Protein AF-A0A644YRB3-F1 (afdb_monomer_lite)

Sequence (300 aa):
MFKNLVKYKTIQIGASPASPTFNFEFSRKQNEQLKHDLEYLHKVENLLLNLYVEKDLDFNILTKTDFENIDLLLGFYNKNSSATLDDFGESSLAKMVIGNITIALGINKTGYRAYQIMYPFNNSFLTGRLFIVDESDNKYQCSLAACLEKSNFLEFSNLNYDVIINSITSIPYTPTYGMKINDLGLEAVKAFDINKNKKLLVFSKQIYSWLLKNDDKNIPYVLNYYQCLLRERNFTNEEIEALIKLKETAEDATQILGISILLGNKNESDYYFGKLLEEEKETFKKFPIYNLWENSLDFK

pLDDT: mean 84.99, std 15.79, range [30.67, 98.69]

Structure (mmCIF, N/CA/C/O backbone):
data_AF-A0A644YRB3-F1
#
_entry.id   AF-A0A644YRB3-F1
#
loop_
_atom_site.group_PDB
_atom_site.id
_atom_site.type_symbol
_atom_site.label_atom_id
_atom_site.label_alt_id
_atom_site.label_comp_id
_atom_site.label_asym_id
_atom_site.label_entity_id
_atom_site.label_seq_id
_atom_site.pdbx_PDB_ins_code
_atom_site.Cartn_x
_atom_site.Cartn_y
_atom_site.Cartn_z
_atom_site.occupancy
_atom_site.B_iso_or_equiv
_atom_site.auth_seq_id
_atom_site.auth_comp_id
_atom_site.auth_asym_id
_atom_site.auth_atom_id
_atom_site.pdbx_PDB_model_num
ATOM 1 N N . MET A 1 1 ? -0.574 -10.375 -36.330 1.00 46.25 1 MET A N 1
ATOM 2 C CA . MET A 1 1 ? -0.371 -9.746 -37.658 1.00 46.25 1 MET A CA 1
ATOM 3 C C . MET A 1 1 ? 1.115 -9.652 -38.029 1.00 46.25 1 MET A C 1
ATOM 5 O O . MET A 1 1 ? 1.501 -10.252 -39.022 1.00 46.25 1 MET A O 1
ATOM 9 N N . PHE A 1 2 ? 1.971 -9.027 -37.208 1.00 48.28 2 PHE A N 1
ATOM 10 C CA . PHE A 1 2 ? 3.410 -8.850 -37.496 1.00 48.28 2 PHE A CA 1
ATOM 11 C C . PHE A 1 2 ? 4.210 -10.165 -37.636 1.00 48.28 2 PHE A C 1
ATOM 13 O O . PHE A 1 2 ? 4.957 -10.330 -38.596 1.00 48.28 2 PHE A O 1
ATOM 20 N N . LYS A 1 3 ? 3.972 -11.164 -36.765 1.00 52.06 3 LYS A N 1
ATOM 21 C CA . LYS A 1 3 ? 4.573 -12.514 -36.892 1.00 52.06 3 LYS A CA 1
ATOM 22 C C . LYS A 1 3 ? 4.263 -13.189 -38.238 1.00 52.06 3 LYS A C 1
ATOM 24 O O . LYS A 1 3 ? 5.126 -13.868 -38.785 1.00 52.06 3 LYS A O 1
ATOM 29 N N . ASN A 1 4 ? 3.065 -12.977 -38.794 1.00 52.62 4 ASN A N 1
ATOM 30 C CA . ASN A 1 4 ? 2.693 -13.530 -40.100 1.00 52.62 4 ASN A CA 1
ATOM 31 C C . ASN A 1 4 ? 3.369 -12.778 -41.254 1.00 52.62 4 ASN A C 1
ATOM 33 O O . ASN A 1 4 ? 3.794 -13.417 -42.209 1.00 52.62 4 ASN A O 1
ATOM 37 N N . LEU A 1 5 ? 3.546 -11.457 -41.142 1.00 54.91 5 LEU A N 1
ATOM 38 C CA . LEU A 1 5 ? 4.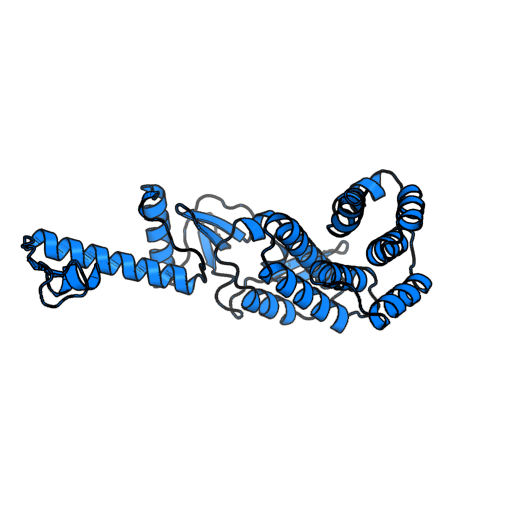290 -10.668 -42.127 1.00 54.91 5 LEU A CA 1
ATOM 39 C C . LEU A 1 5 ? 5.779 -11.060 -42.161 1.00 54.91 5 LEU A C 1
ATOM 41 O O . LEU A 1 5 ? 6.327 -11.261 -43.237 1.00 54.91 5 LEU A O 1
ATOM 45 N N . VAL A 1 6 ? 6.422 -11.244 -41.003 1.00 56.31 6 VAL A N 1
ATOM 46 C CA . VAL A 1 6 ? 7.841 -11.648 -40.934 1.00 56.31 6 VAL A CA 1
ATOM 47 C C . VAL A 1 6 ? 8.047 -13.092 -41.413 1.00 56.31 6 VAL A C 1
ATOM 49 O O . VAL A 1 6 ? 9.033 -13.383 -42.089 1.00 56.31 6 VAL A O 1
ATOM 52 N N . LYS A 1 7 ? 7.122 -14.008 -41.090 1.00 60.66 7 LYS A N 1
ATOM 53 C CA . LYS A 1 7 ? 7.259 -15.439 -41.414 1.00 60.66 7 LYS A CA 1
ATOM 54 C C . LYS A 1 7 ? 6.796 -15.800 -42.826 1.00 60.66 7 LYS A C 1
ATOM 56 O O . LYS A 1 7 ? 7.444 -16.608 -43.483 1.00 60.66 7 LYS A O 1
ATOM 61 N N . TYR A 1 8 ? 5.683 -15.229 -43.276 1.00 66.06 8 TYR A N 1
ATOM 62 C CA . TYR A 1 8 ? 5.028 -15.610 -44.531 1.00 66.06 8 TYR A CA 1
ATOM 63 C C . TYR A 1 8 ? 5.102 -14.519 -45.599 1.00 66.06 8 TYR A C 1
ATOM 65 O O . TYR A 1 8 ? 4.747 -14.786 -46.739 1.00 66.06 8 TYR A O 1
ATOM 73 N N . LYS A 1 9 ? 5.583 -13.310 -45.263 1.00 65.75 9 LYS A N 1
ATOM 74 C CA . LYS A 1 9 ? 5.656 -12.152 -46.177 1.00 65.75 9 LYS A CA 1
ATOM 75 C C . LYS A 1 9 ? 4.310 -11.755 -46.792 1.00 65.75 9 LYS A C 1
ATOM 77 O O . LYS A 1 9 ? 4.272 -11.057 -47.802 1.00 65.75 9 LYS A O 1
ATOM 82 N N . THR A 1 10 ? 3.212 -12.168 -46.164 1.00 62.34 10 THR A N 1
ATOM 83 C CA . THR A 1 10 ? 1.852 -11.952 -46.654 1.00 62.34 10 THR A CA 1
ATOM 84 C C . THR A 1 10 ? 0.962 -11.343 -45.580 1.00 62.34 10 THR A C 1
ATOM 86 O O . THR A 1 10 ? 0.993 -11.780 -44.426 1.00 62.34 10 THR A O 1
ATOM 89 N N . ILE A 1 11 ? 0.115 -10.389 -45.967 1.00 71.75 11 ILE A N 1
ATOM 90 C CA . ILE A 1 11 ? -1.008 -9.907 -45.148 1.00 71.75 11 ILE A CA 1
ATOM 91 C C . ILE A 1 11 ? -2.304 -10.107 -45.932 1.00 71.75 11 ILE A C 1
ATOM 93 O O . ILE A 1 11 ? -2.405 -9.676 -47.079 1.00 71.75 11 ILE A O 1
ATOM 97 N N . GLN A 1 12 ? -3.293 -10.727 -45.287 1.00 65.75 12 GLN A N 1
ATOM 98 C CA . GLN A 1 12 ? -4.660 -10.840 -45.787 1.00 65.75 12 GLN A CA 1
ATOM 99 C C . GLN A 1 12 ? -5.534 -9.812 -45.060 1.00 65.75 12 GLN A C 1
ATOM 101 O O . GLN A 1 12 ? -5.541 -9.771 -43.827 1.00 65.75 12 GLN A O 1
ATOM 106 N N . ILE A 1 13 ? -6.236 -8.958 -45.812 1.00 61.31 13 ILE A N 1
ATOM 107 C CA . ILE A 1 13 ? -7.129 -7.939 -45.239 1.00 61.31 13 ILE A CA 1
ATOM 108 C C . ILE A 1 13 ? -8.582 -8.403 -45.391 1.00 61.31 13 ILE A C 1
ATOM 110 O O . ILE A 1 13 ? -9.131 -8.452 -46.492 1.00 61.31 13 ILE A O 1
ATOM 114 N N . GLY A 1 14 ? -9.204 -8.742 -44.261 1.00 58.91 14 GLY A N 1
ATOM 115 C CA . GLY A 1 14 ? -10.546 -9.327 -44.175 1.00 58.91 14 GLY A CA 1
ATOM 116 C C . GLY A 1 14 ? -10.521 -10.833 -43.884 1.00 58.91 14 GLY A C 1
ATOM 117 O O . GLY A 1 14 ? -9.497 -11.491 -44.035 1.00 58.91 14 GLY A O 1
ATOM 118 N N . ALA A 1 15 ? -11.651 -11.366 -43.413 1.00 66.06 15 ALA A N 1
ATOM 119 C CA . ALA A 1 15 ? -11.775 -12.753 -42.945 1.00 66.06 15 ALA A CA 1
ATOM 120 C C . ALA A 1 15 ? -12.240 -13.746 -44.033 1.00 66.06 15 ALA A C 1
ATOM 122 O O . ALA A 1 15 ? -12.453 -14.921 -43.744 1.00 66.06 15 ALA A O 1
ATOM 123 N N . SER A 1 16 ? -12.435 -13.282 -45.273 1.00 67.50 16 SER A N 1
ATOM 124 C CA . SER A 1 16 ? -12.930 -14.108 -46.378 1.00 67.50 16 SER A CA 1
ATOM 125 C C . SER A 1 16 ? -11.771 -14.759 -47.144 1.00 67.50 16 SER A C 1
ATOM 127 O O . SER A 1 16 ? -10.756 -14.102 -47.371 1.00 67.50 16 SER A O 1
ATOM 129 N N . PRO A 1 17 ? -11.917 -15.996 -47.653 1.00 63.88 17 PRO A N 1
ATOM 130 C CA . PRO A 1 17 ? -10.946 -16.604 -48.569 1.00 63.88 17 PRO A CA 1
ATOM 131 C C . PRO A 1 17 ? -10.677 -15.769 -49.833 1.00 63.88 17 PRO A C 1
ATOM 133 O O . PRO A 1 17 ? -9.615 -15.893 -50.431 1.00 63.88 17 PRO A O 1
ATOM 136 N N . ALA A 1 18 ? -11.619 -14.903 -50.224 1.00 71.25 18 ALA A N 1
ATOM 137 C CA . ALA A 1 18 ? -11.485 -13.984 -51.357 1.00 71.25 18 ALA A CA 1
ATOM 138 C C . ALA A 1 18 ? -10.805 -12.647 -50.997 1.00 71.25 18 ALA A C 1
ATOM 140 O O . ALA A 1 18 ? -10.700 -11.760 -51.843 1.00 71.25 18 ALA A O 1
ATOM 141 N N . SER A 1 19 ? -10.375 -12.464 -49.746 1.00 73.31 19 SER A N 1
ATOM 142 C CA . SER A 1 19 ? -9.709 -11.239 -49.312 1.00 73.31 19 SER A CA 1
ATOM 143 C C . SER A 1 19 ? -8.377 -11.029 -50.045 1.00 73.31 19 SER A C 1
ATOM 145 O O . SER A 1 19 ? -7.600 -11.979 -50.186 1.00 73.31 19 SER A O 1
ATOM 147 N N . PRO A 1 20 ? -8.071 -9.788 -50.470 1.00 67.44 20 PRO A N 1
ATOM 148 C CA . PRO A 1 20 ? -6.813 -9.479 -51.133 1.00 67.44 20 PRO A CA 1
ATOM 149 C C . PRO A 1 20 ? -5.630 -9.840 -50.230 1.00 67.44 20 PRO A C 1
ATOM 151 O O . PRO A 1 20 ? -5.603 -9.501 -49.042 1.00 67.44 20 PRO A O 1
ATOM 154 N N . THR A 1 21 ? -4.659 -10.541 -50.817 1.00 71.94 21 THR A N 1
ATOM 155 C CA . THR A 1 21 ? -3.392 -10.898 -50.173 1.00 71.94 21 THR A CA 1
ATOM 156 C C . THR A 1 21 ? -2.282 -10.049 -50.771 1.00 71.94 21 THR A C 1
ATOM 158 O O . THR A 1 21 ? -2.052 -10.084 -51.978 1.00 71.94 21 THR A O 1
ATOM 161 N N . PHE A 1 22 ? -1.592 -9.288 -49.927 1.00 68.69 22 PHE A N 1
ATOM 162 C CA . PHE A 1 22 ? -0.445 -8.483 -50.334 1.00 68.69 22 PHE A CA 1
ATOM 163 C C . PHE A 1 22 ? 0.844 -9.244 -50.039 1.00 68.69 22 PHE A C 1
ATOM 165 O O . PHE A 1 22 ? 1.066 -9.638 -48.893 1.00 68.69 22 PHE A O 1
ATOM 172 N N . ASN A 1 23 ? 1.681 -9.426 -51.063 1.00 70.31 23 ASN A N 1
ATOM 173 C CA . ASN A 1 23 ? 3.011 -10.021 -50.945 1.00 70.31 23 ASN A CA 1
ATOM 174 C C . ASN A 1 23 ? 4.060 -8.918 -50.806 1.00 70.31 23 ASN A C 1
ATOM 176 O O . ASN A 1 23 ? 4.077 -7.975 -51.595 1.00 70.31 23 ASN A O 1
ATOM 180 N N . PHE A 1 24 ? 4.953 -9.059 -49.832 1.00 68.25 24 PHE A N 1
ATOM 181 C CA . PHE A 1 24 ? 6.033 -8.107 -49.591 1.00 68.25 24 PHE A CA 1
ATOM 182 C C . PHE A 1 24 ? 7.391 -8.746 -49.895 1.00 68.25 24 PHE A C 1
ATOM 184 O O . PHE A 1 24 ? 7.783 -9.734 -49.272 1.00 68.25 24 PHE A O 1
ATOM 191 N N . GLU A 1 25 ? 8.153 -8.163 -50.821 1.00 70.00 25 GLU A N 1
ATOM 192 C CA . GLU A 1 25 ? 9.550 -8.539 -51.048 1.00 70.00 25 GLU A CA 1
ATOM 193 C C . GLU A 1 25 ? 10.489 -7.600 -50.291 1.00 70.00 25 GLU A C 1
ATOM 195 O O . GLU A 1 25 ? 10.793 -6.491 -50.721 1.00 70.00 25 GLU A O 1
ATOM 200 N N . PHE A 1 26 ? 10.972 -8.061 -49.141 1.00 71.88 26 PHE A N 1
ATOM 201 C CA . PHE A 1 26 ? 12.059 -7.400 -48.424 1.00 71.88 26 PHE A CA 1
ATOM 202 C C . PHE A 1 26 ? 13.411 -7.876 -48.959 1.00 71.88 26 PHE A C 1
ATOM 204 O O . PHE A 1 26 ? 13.614 -9.082 -49.152 1.00 71.88 26 PHE A O 1
ATOM 211 N N . SER A 1 27 ? 14.368 -6.957 -49.108 1.00 79.06 27 SER A N 1
ATOM 212 C CA . SER A 1 27 ? 15.768 -7.301 -49.378 1.00 79.06 27 SER A CA 1
ATOM 213 C C . SER A 1 27 ? 16.341 -8.202 -48.276 1.00 79.06 27 SER A C 1
ATOM 215 O O . SER A 1 27 ? 15.850 -8.232 -47.143 1.00 79.06 27 SER A O 1
ATOM 217 N N . ARG A 1 28 ? 17.418 -8.940 -48.573 1.00 78.56 28 ARG A N 1
ATOM 218 C CA . ARG A 1 28 ? 18.105 -9.778 -47.573 1.00 78.56 28 ARG A CA 1
ATOM 219 C C . ARG A 1 28 ? 18.489 -8.975 -46.323 1.00 78.56 28 ARG A C 1
ATOM 221 O O . ARG A 1 28 ? 18.175 -9.404 -45.219 1.00 78.56 28 ARG A O 1
ATOM 228 N N . LYS A 1 29 ? 19.058 -7.780 -46.516 1.00 79.88 29 LYS A N 1
ATOM 229 C CA . LYS A 1 29 ? 19.443 -6.862 -45.435 1.00 79.88 29 LYS A CA 1
ATOM 230 C C . LYS A 1 29 ? 18.244 -6.428 -44.581 1.00 79.88 29 LYS A C 1
ATOM 232 O O . LYS A 1 29 ? 18.338 -6.430 -43.362 1.00 79.88 29 LYS A O 1
ATOM 237 N N . GLN A 1 30 ? 17.107 -6.105 -45.203 1.00 77.75 30 GLN A N 1
ATOM 238 C CA . GLN A 1 30 ? 15.880 -5.754 -44.472 1.00 77.75 30 GLN A CA 1
ATOM 239 C C . GLN A 1 30 ? 15.325 -6.941 -43.672 1.00 77.75 30 GLN A C 1
ATOM 241 O O . GLN A 1 30 ? 14.904 -6.756 -42.536 1.00 77.75 30 GLN A O 1
ATOM 246 N N . ASN A 1 31 ? 15.354 -8.160 -44.222 1.00 78.94 31 ASN A N 1
ATOM 247 C CA . ASN A 1 31 ? 14.928 -9.352 -43.477 1.00 78.94 31 ASN A CA 1
ATOM 248 C C . ASN A 1 31 ? 15.844 -9.648 -42.281 1.00 78.94 31 ASN A C 1
ATOM 250 O O . ASN A 1 31 ? 15.353 -10.047 -41.230 1.00 78.94 31 ASN A O 1
ATOM 254 N N . GLU A 1 32 ? 17.161 -9.493 -42.440 1.00 82.38 32 GLU A N 1
ATOM 255 C CA . GLU A 1 32 ? 18.126 -9.679 -41.348 1.00 82.38 32 GLU A CA 1
ATOM 256 C C . GLU A 1 32 ? 17.909 -8.638 -40.238 1.00 82.38 32 GLU A C 1
ATOM 258 O O . GLU A 1 32 ? 17.841 -9.016 -39.070 1.00 82.38 32 GLU A O 1
ATOM 263 N N . GLN A 1 33 ? 17.673 -7.370 -40.595 1.00 82.31 33 GLN A N 1
ATOM 264 C CA . GLN A 1 33 ? 17.339 -6.318 -39.628 1.00 82.31 33 GLN A CA 1
ATOM 265 C C . GLN A 1 33 ? 16.032 -6.611 -38.878 1.00 82.31 33 GLN A C 1
ATOM 267 O O . GLN A 1 33 ? 16.016 -6.602 -37.654 1.00 82.31 33 GLN A O 1
ATOM 272 N N . LEU A 1 34 ? 14.951 -6.954 -39.591 1.00 83.06 34 LEU A N 1
ATOM 273 C CA . LEU A 1 34 ? 13.658 -7.267 -38.969 1.00 83.06 34 LEU A CA 1
ATOM 274 C C . LEU A 1 34 ? 13.742 -8.450 -37.996 1.00 83.06 34 LEU A C 1
ATOM 276 O O . LEU A 1 34 ? 13.045 -8.465 -36.985 1.00 83.06 34 LEU A O 1
ATOM 280 N N . LYS A 1 35 ? 14.580 -9.452 -38.297 1.00 85.00 35 LYS A N 1
ATOM 281 C CA . LYS A 1 35 ? 14.831 -10.571 -37.380 1.00 85.00 35 LYS A CA 1
ATOM 282 C C . LYS A 1 35 ? 15.548 -10.106 -36.118 1.00 85.00 35 LYS A C 1
ATOM 284 O O . LYS A 1 35 ? 15.102 -10.454 -35.031 1.00 85.00 35 LYS A O 1
ATOM 289 N N . HIS A 1 36 ? 16.601 -9.305 -36.265 1.00 88.06 36 HIS A N 1
ATOM 290 C CA . HIS A 1 36 ? 17.329 -8.736 -35.134 1.00 88.06 36 HIS A CA 1
ATOM 291 C C . HIS A 1 36 ? 16.413 -7.884 -34.240 1.00 88.06 36 HIS A C 1
ATOM 293 O O . HIS A 1 36 ? 16.408 -8.051 -33.021 1.00 88.06 36 HIS A O 1
ATOM 299 N N . ASP A 1 37 ? 15.585 -7.026 -34.839 1.00 87.25 37 ASP A N 1
ATOM 300 C CA . ASP A 1 37 ? 14.652 -6.168 -34.103 1.00 87.25 37 ASP A CA 1
ATOM 301 C C . ASP A 1 37 ? 13.595 -7.001 -33.366 1.00 87.25 37 ASP A C 1
ATOM 303 O O . ASP A 1 37 ? 13.292 -6.747 -32.204 1.00 87.25 37 ASP A O 1
ATOM 307 N N . LEU A 1 38 ? 13.071 -8.054 -34.001 1.00 87.38 38 LEU A N 1
ATOM 308 C CA . LEU A 1 38 ? 12.112 -8.960 -33.368 1.00 87.38 38 LEU A CA 1
ATOM 309 C C . LEU A 1 38 ? 12.735 -9.743 -32.201 1.00 87.38 38 LEU A C 1
ATOM 311 O O . LEU A 1 38 ? 12.090 -9.922 -31.168 1.00 87.38 38 LEU A O 1
ATOM 315 N N . GLU A 1 39 ? 13.983 -10.192 -32.335 1.00 90.94 39 GLU A N 1
ATOM 316 C CA . GLU A 1 39 ? 14.724 -10.828 -31.240 1.00 90.94 39 GLU A CA 1
ATOM 317 C C . GLU A 1 39 ? 14.964 -9.862 -30.077 1.00 90.94 39 GLU A C 1
ATOM 319 O O . GLU A 1 39 ? 14.824 -10.252 -28.915 1.00 90.94 39 GLU A O 1
ATOM 324 N N . TYR A 1 40 ? 15.296 -8.604 -30.374 1.00 89.69 40 TYR A N 1
ATOM 325 C CA . TYR A 1 40 ? 15.426 -7.554 -29.369 1.00 89.69 40 TYR A CA 1
ATOM 326 C C . TYR A 1 40 ? 14.107 -7.331 -28.624 1.00 89.69 40 TYR A C 1
ATOM 328 O O . TYR A 1 40 ? 14.075 -7.433 -27.400 1.00 89.69 40 TYR A O 1
ATOM 336 N N . LEU A 1 41 ? 13.002 -7.132 -29.349 1.00 90.44 41 LEU A N 1
ATOM 337 C CA . LEU A 1 41 ? 11.679 -6.928 -28.755 1.00 90.44 41 LEU A CA 1
ATOM 338 C C . LEU A 1 41 ? 11.254 -8.100 -27.861 1.00 90.44 41 LEU A C 1
ATOM 340 O O . LEU A 1 41 ? 10.715 -7.870 -26.784 1.00 90.44 41 LEU A O 1
ATOM 344 N N . HIS A 1 42 ? 11.558 -9.344 -28.242 1.00 90.81 42 HIS A N 1
ATOM 345 C CA . HIS A 1 42 ? 11.299 -10.503 -27.381 1.00 90.81 42 HIS A CA 1
ATOM 346 C C . HIS A 1 42 ? 12.146 -10.512 -26.104 1.00 90.81 42 HIS A C 1
ATOM 348 O O . HIS A 1 42 ? 11.668 -10.940 -25.054 1.00 90.81 42 HIS A O 1
ATOM 354 N N . LYS A 1 43 ? 13.399 -10.042 -26.152 1.00 91.94 43 LYS A N 1
ATOM 355 C CA . LYS A 1 43 ? 14.211 -9.878 -24.935 1.00 91.94 43 LYS A CA 1
ATOM 356 C C . LYS A 1 43 ? 13.604 -8.824 -24.013 1.00 91.94 43 LYS A C 1
ATOM 358 O O . LYS A 1 43 ? 13.523 -9.068 -22.812 1.00 91.94 43 LYS A O 1
ATOM 363 N N . VAL A 1 44 ? 13.147 -7.700 -24.569 1.00 92.31 44 VAL A N 1
ATOM 364 C CA . VAL A 1 44 ? 12.472 -6.634 -23.811 1.00 92.31 44 VAL A CA 1
ATOM 365 C C . VAL A 1 44 ? 11.173 -7.142 -23.189 1.00 92.31 44 VAL A C 1
ATOM 367 O O . VAL A 1 44 ? 10.975 -6.987 -21.990 1.00 92.31 44 VAL A O 1
ATOM 370 N N . GLU A 1 45 ? 10.323 -7.817 -23.964 1.00 91.19 45 GLU A N 1
ATOM 371 C CA . GLU A 1 45 ? 9.076 -8.430 -23.486 1.00 91.19 45 GLU A CA 1
ATOM 372 C C . GLU A 1 45 ? 9.337 -9.376 -22.305 1.00 91.19 45 GLU A C 1
ATOM 374 O O . GLU A 1 45 ? 8.736 -9.233 -21.241 1.00 91.19 45 GLU A O 1
ATOM 379 N N . ASN A 1 46 ? 10.302 -10.289 -22.450 1.00 89.81 46 ASN A N 1
ATOM 380 C CA . ASN A 1 46 ? 10.675 -11.209 -21.378 1.00 89.81 46 ASN A CA 1
ATOM 381 C C . ASN A 1 46 ? 11.203 -10.476 -20.140 1.00 89.81 46 ASN A C 1
ATOM 383 O O . ASN A 1 46 ? 10.849 -10.844 -19.023 1.00 89.81 46 ASN A O 1
ATOM 387 N N . LEU A 1 47 ? 12.040 -9.451 -20.308 1.00 89.31 47 LEU A N 1
ATOM 388 C CA . LEU A 1 47 ? 12.535 -8.640 -19.196 1.00 89.31 47 LEU A CA 1
ATOM 389 C C . LEU A 1 47 ? 11.375 -8.002 -18.421 1.00 89.31 47 LEU A C 1
ATOM 391 O O . LEU A 1 47 ? 11.313 -8.147 -17.203 1.00 89.31 47 LEU A O 1
ATOM 395 N N . LEU A 1 48 ? 10.450 -7.332 -19.114 1.00 91.56 48 LEU A N 1
ATOM 396 C CA . LEU A 1 48 ? 9.322 -6.638 -18.485 1.00 91.56 48 LEU A CA 1
ATOM 397 C C . LEU A 1 48 ? 8.379 -7.609 -17.763 1.00 91.56 48 LEU A C 1
ATOM 399 O O . LEU A 1 48 ? 7.987 -7.340 -16.628 1.00 91.56 48 LEU A O 1
ATOM 403 N N . LEU A 1 49 ? 8.091 -8.768 -18.368 1.00 89.62 49 LEU A N 1
ATOM 404 C CA . LEU A 1 49 ? 7.310 -9.833 -17.728 1.00 89.62 49 LEU A CA 1
ATOM 405 C C . LEU A 1 49 ? 7.986 -10.346 -16.455 1.00 89.62 49 LEU A C 1
ATOM 407 O O . LEU A 1 49 ? 7.336 -10.496 -15.422 1.00 89.62 49 LEU A O 1
ATOM 411 N N . ASN A 1 50 ? 9.300 -10.580 -16.505 1.00 86.31 50 ASN A N 1
ATOM 412 C CA . ASN A 1 50 ? 10.051 -11.021 -15.333 1.00 86.31 50 ASN A CA 1
ATOM 413 C C . ASN A 1 50 ? 10.086 -9.955 -14.244 1.00 86.31 50 ASN A C 1
ATOM 415 O O . ASN A 1 50 ? 10.029 -10.309 -13.074 1.00 86.31 50 ASN A O 1
ATOM 419 N N . LEU A 1 51 ? 10.150 -8.677 -14.625 1.00 88.25 51 LEU A N 1
ATOM 420 C CA . LEU A 1 51 ? 10.024 -7.530 -13.731 1.00 88.25 51 LEU A CA 1
ATOM 421 C C . LEU A 1 51 ? 8.605 -7.321 -13.204 1.00 88.25 51 LEU A C 1
ATOM 423 O O . LEU A 1 51 ? 8.414 -6.366 -12.474 1.00 88.25 51 LEU A O 1
ATOM 427 N N . TYR A 1 52 ? 7.631 -8.170 -13.542 1.00 91.00 52 TYR A N 1
ATOM 428 C CA . TYR A 1 52 ? 6.231 -8.019 -13.141 1.00 91.00 52 TYR A CA 1
ATOM 429 C C . TYR A 1 52 ? 5.604 -6.689 -13.601 1.00 91.00 52 TYR A C 1
ATOM 431 O O . TYR A 1 52 ? 4.754 -6.112 -12.926 1.00 91.00 52 TYR A O 1
ATOM 439 N N . VAL A 1 53 ? 6.027 -6.167 -14.756 1.00 92.88 53 VAL A N 1
ATOM 440 C CA . VAL A 1 53 ? 5.421 -4.965 -15.336 1.00 92.88 53 VAL A CA 1
ATOM 441 C C . VAL A 1 53 ? 4.062 -5.328 -15.938 1.00 92.88 53 VAL A C 1
ATOM 443 O O . VAL A 1 53 ? 3.996 -6.075 -16.909 1.00 92.88 53 VAL A O 1
ATOM 446 N N . GLU A 1 54 ? 2.975 -4.795 -15.373 1.00 85.56 54 GLU A N 1
ATOM 447 C CA . GLU A 1 54 ? 1.606 -5.094 -15.838 1.00 85.56 54 GLU A CA 1
ATOM 448 C C . GLU A 1 54 ? 1.161 -4.228 -17.034 1.00 85.56 54 GLU A C 1
ATOM 450 O O . GLU A 1 54 ? 0.177 -4.549 -17.697 1.00 85.56 54 GLU A O 1
ATOM 455 N N . LYS A 1 55 ? 1.846 -3.106 -17.289 1.00 89.44 55 LYS A N 1
ATOM 456 C CA . LYS A 1 55 ? 1.506 -2.159 -18.362 1.00 89.44 55 LYS A CA 1
ATOM 457 C C . LYS A 1 55 ? 2.267 -2.488 -19.646 1.00 89.44 55 LYS A C 1
ATOM 459 O O . LYS A 1 55 ? 3.476 -2.698 -19.604 1.00 89.44 55 LYS A O 1
ATOM 464 N N . ASP A 1 56 ? 1.583 -2.405 -20.783 1.00 90.56 56 ASP A N 1
ATOM 465 C CA . ASP A 1 56 ? 2.236 -2.460 -22.092 1.00 90.56 56 ASP A CA 1
ATOM 466 C C . ASP A 1 56 ? 3.166 -1.253 -22.285 1.00 90.56 56 ASP A C 1
ATOM 468 O O . ASP A 1 56 ? 2.795 -0.114 -21.981 1.00 90.56 56 ASP A O 1
ATOM 472 N N . LEU A 1 57 ? 4.368 -1.497 -22.810 1.00 93.56 57 LEU A N 1
ATOM 473 C CA . LEU A 1 57 ? 5.312 -0.442 -23.170 1.00 93.56 57 LEU A CA 1
ATOM 474 C C . LEU A 1 57 ? 4.911 0.191 -24.508 1.00 93.56 57 LEU A C 1
ATOM 476 O O . LEU A 1 57 ? 4.838 -0.496 -25.529 1.00 93.56 57 LEU A O 1
ATOM 480 N N . ASP A 1 58 ? 4.698 1.505 -24.520 1.00 92.50 58 ASP A N 1
ATOM 481 C CA . ASP A 1 58 ? 4.423 2.248 -25.747 1.00 92.50 58 ASP A CA 1
ATOM 482 C C . ASP A 1 58 ? 5.733 2.617 -26.451 1.00 92.50 58 ASP A C 1
ATOM 484 O O . ASP A 1 58 ? 6.430 3.562 -26.083 1.00 92.50 58 ASP A O 1
ATOM 488 N N . PHE A 1 59 ? 6.062 1.865 -27.501 1.00 89.19 59 PHE A N 1
ATOM 489 C CA . PHE A 1 59 ? 7.267 2.087 -28.299 1.00 89.19 59 PHE A CA 1
ATOM 490 C C . PHE A 1 59 ? 7.271 3.423 -29.057 1.00 89.19 59 PHE A C 1
ATOM 492 O O . PHE A 1 59 ? 8.342 3.898 -29.428 1.00 89.19 59 PHE A O 1
ATOM 499 N N . ASN A 1 60 ? 6.108 4.045 -29.289 1.00 90.31 60 ASN A N 1
ATOM 500 C CA . ASN A 1 60 ? 6.016 5.265 -30.101 1.00 90.31 60 ASN A CA 1
ATOM 501 C C . ASN A 1 60 ? 6.536 6.510 -29.378 1.00 90.31 60 ASN A C 1
ATOM 503 O O . ASN A 1 60 ? 6.856 7.506 -30.024 1.00 90.31 60 ASN A O 1
ATOM 507 N N . ILE A 1 61 ? 6.600 6.460 -28.047 1.00 93.94 61 ILE A N 1
ATOM 508 C CA . ILE A 1 61 ? 7.035 7.580 -27.206 1.00 93.94 61 ILE A CA 1
ATOM 509 C C . ILE A 1 61 ? 8.467 7.407 -26.688 1.00 93.94 61 ILE A C 1
ATOM 511 O O . ILE A 1 61 ? 8.947 8.267 -25.952 1.00 93.94 61 ILE A O 1
ATOM 515 N N . LEU A 1 62 ? 9.142 6.307 -27.043 1.00 93.38 62 LEU A N 1
ATOM 516 C CA . LEU A 1 62 ? 10.480 6.020 -26.536 1.00 93.38 62 LEU A CA 1
ATOM 517 C C . LEU A 1 62 ? 11.522 6.944 -27.155 1.00 93.38 62 LEU A C 1
ATOM 519 O O . LEU A 1 62 ? 11.630 7.114 -28.371 1.00 93.38 62 LEU A O 1
ATOM 523 N N . THR A 1 63 ? 12.335 7.505 -26.276 1.00 95.31 63 THR A N 1
ATOM 524 C CA . THR A 1 63 ? 13.509 8.304 -26.590 1.00 95.31 63 THR A CA 1
ATOM 525 C C . THR A 1 63 ? 14.755 7.425 -26.652 1.00 95.31 63 THR A C 1
ATOM 527 O O . THR A 1 63 ? 14.764 6.267 -26.233 1.00 95.31 63 THR A O 1
ATOM 530 N N . LYS A 1 64 ? 15.865 7.994 -27.128 1.00 94.31 64 LYS A N 1
ATOM 531 C CA . LYS A 1 64 ? 17.166 7.314 -27.098 1.00 94.31 64 LYS A CA 1
ATOM 532 C C . LYS A 1 64 ? 17.552 6.876 -25.676 1.00 94.31 64 LYS A C 1
ATOM 534 O O . LYS A 1 64 ? 18.029 5.761 -25.502 1.00 94.31 64 LYS A O 1
ATOM 539 N N . THR A 1 65 ? 17.300 7.722 -24.677 1.00 93.50 65 THR A N 1
ATOM 540 C CA . THR A 1 65 ? 17.579 7.424 -23.266 1.00 93.50 65 THR A CA 1
ATOM 541 C C . THR A 1 65 ? 16.743 6.249 -22.756 1.00 93.50 65 THR A C 1
ATOM 543 O O . THR A 1 65 ? 17.236 5.445 -21.972 1.00 93.50 65 THR A O 1
ATOM 546 N N . ASP A 1 66 ? 15.501 6.100 -23.227 1.00 94.19 66 ASP A N 1
ATOM 547 C CA . ASP A 1 66 ? 14.663 4.951 -22.866 1.00 94.19 66 ASP A CA 1
ATOM 548 C C . ASP A 1 66 ? 15.262 3.640 -23.393 1.00 94.19 66 ASP A C 1
ATOM 550 O O . ASP A 1 66 ? 15.342 2.665 -22.650 1.00 94.19 66 ASP A O 1
ATOM 554 N N . PHE A 1 67 ? 15.756 3.621 -24.636 1.00 93.38 67 PHE A N 1
ATOM 555 C CA . PHE A 1 67 ? 16.466 2.455 -25.177 1.00 93.38 67 PHE A CA 1
ATOM 556 C C . PHE A 1 67 ? 17.775 2.171 -24.429 1.00 93.38 67 PHE A C 1
ATOM 558 O O . PHE A 1 67 ? 18.051 1.016 -24.115 1.00 93.38 67 PHE A O 1
ATOM 565 N N . GLU A 1 68 ? 18.545 3.206 -24.071 1.00 92.19 68 GLU A N 1
ATOM 566 C CA . GLU A 1 68 ? 19.751 3.058 -23.241 1.00 92.19 68 GLU A CA 1
ATOM 567 C C . GLU A 1 68 ? 19.412 2.438 -21.866 1.00 92.19 68 GLU A C 1
ATOM 569 O O . GLU A 1 68 ? 20.114 1.534 -21.409 1.00 92.19 68 GLU A O 1
ATOM 574 N N . ASN A 1 69 ? 18.299 2.842 -21.241 1.00 91.62 69 ASN A N 1
ATOM 575 C CA . ASN A 1 69 ? 17.799 2.256 -19.992 1.00 91.62 69 ASN A CA 1
ATOM 576 C C . ASN A 1 69 ? 17.338 0.797 -20.160 1.00 91.62 69 ASN A C 1
ATOM 578 O O . ASN A 1 69 ? 17.619 -0.044 -19.303 1.00 91.62 69 ASN A O 1
ATOM 582 N N . ILE A 1 70 ? 16.652 0.470 -21.260 1.00 92.69 70 ILE A N 1
ATOM 583 C CA . ILE A 1 70 ? 16.247 -0.910 -21.577 1.00 92.69 70 ILE A CA 1
ATOM 584 C C . ILE A 1 70 ? 17.483 -1.801 -21.741 1.00 92.69 70 ILE A C 1
ATOM 586 O O . ILE A 1 70 ? 17.552 -2.878 -21.146 1.00 92.69 70 ILE A O 1
ATOM 590 N N . ASP A 1 71 ? 18.476 -1.348 -22.505 1.00 90.56 71 ASP A N 1
ATOM 591 C CA . ASP A 1 71 ? 19.716 -2.089 -22.746 1.00 90.56 71 ASP A CA 1
ATOM 592 C C . ASP A 1 71 ? 20.509 -2.295 -21.453 1.00 90.56 71 ASP A C 1
ATOM 594 O O . ASP A 1 71 ? 21.051 -3.379 -21.211 1.00 90.56 71 ASP A O 1
ATOM 598 N N . LEU A 1 72 ? 20.522 -1.280 -20.585 1.00 86.12 72 LEU A N 1
ATOM 599 C CA . LEU A 1 72 ? 21.103 -1.351 -19.251 1.00 86.12 72 LEU A CA 1
ATOM 600 C C . LEU A 1 72 ? 20.432 -2.459 -18.413 1.00 86.12 72 LEU A C 1
ATOM 602 O O . LEU A 1 72 ? 21.122 -3.330 -17.875 1.00 86.12 72 LEU A O 1
ATOM 606 N N . LEU A 1 73 ? 19.095 -2.489 -18.357 1.00 86.81 73 LEU A N 1
ATOM 607 C CA . LEU A 1 73 ? 18.344 -3.532 -17.646 1.00 86.81 73 LEU A CA 1
ATOM 608 C C . LEU A 1 73 ? 18.567 -4.929 -18.241 1.00 86.81 73 LEU A C 1
ATOM 610 O O . LEU A 1 73 ? 18.786 -5.885 -17.493 1.00 86.81 73 LEU A O 1
ATOM 614 N N . LEU A 1 74 ? 18.570 -5.061 -19.572 1.00 87.06 74 LEU A N 1
ATOM 615 C CA . LEU A 1 74 ? 18.891 -6.319 -20.257 1.00 87.06 74 LEU A CA 1
ATOM 616 C C . LEU A 1 74 ? 20.309 -6.797 -19.918 1.00 87.06 74 LEU A C 1
ATOM 618 O O . LEU A 1 74 ? 20.541 -7.999 -19.747 1.00 87.06 74 LEU A O 1
ATOM 622 N N . GLY A 1 75 ? 21.256 -5.867 -19.794 1.00 81.50 75 GLY A N 1
ATOM 623 C CA . GLY A 1 75 ? 22.618 -6.140 -19.352 1.00 81.50 75 GLY A CA 1
ATOM 624 C C . GLY A 1 75 ? 22.666 -6.760 -17.956 1.00 81.50 75 GLY A C 1
ATOM 625 O O . GLY A 1 75 ? 23.335 -7.781 -17.771 1.00 81.50 75 GLY A O 1
ATOM 626 N N . PHE A 1 76 ? 21.934 -6.191 -16.993 1.00 74.25 76 PHE A N 1
ATOM 627 C CA . PHE A 1 76 ? 21.895 -6.700 -15.616 1.00 74.25 76 PHE A CA 1
ATOM 628 C C . PHE A 1 76 ? 21.140 -8.012 -15.481 1.00 74.25 76 PHE A C 1
ATOM 630 O O . PHE A 1 76 ? 21.617 -8.922 -14.800 1.00 74.25 76 PHE A O 1
ATOM 637 N N . TYR A 1 77 ? 19.996 -8.130 -16.155 1.00 71.75 77 TYR A N 1
ATOM 638 C CA . TYR A 1 77 ? 19.170 -9.332 -16.128 1.00 71.75 77 TYR A CA 1
ATOM 639 C C . TYR A 1 77 ? 19.945 -10.570 -16.601 1.00 71.75 77 TYR A C 1
ATOM 641 O O . TYR A 1 77 ? 19.899 -11.613 -15.958 1.00 71.75 77 TYR A O 1
ATOM 649 N N . ASN A 1 78 ? 20.736 -10.444 -17.671 1.00 66.12 78 ASN A N 1
ATOM 650 C CA . ASN A 1 78 ? 21.485 -11.573 -18.231 1.00 66.12 78 ASN A CA 1
ATOM 651 C C . ASN A 1 78 ? 22.732 -11.970 -17.426 1.00 66.12 78 ASN A C 1
ATOM 653 O O . ASN A 1 78 ? 23.239 -13.079 -17.590 1.00 66.12 78 ASN A O 1
ATOM 657 N N . LYS A 1 79 ? 23.269 -11.066 -16.600 1.00 60.28 79 LYS A N 1
ATOM 658 C CA . LYS A 1 79 ? 24.560 -11.260 -15.923 1.00 60.28 79 LYS A CA 1
ATOM 659 C C . LYS A 1 79 ? 24.447 -11.513 -14.419 1.00 60.28 79 LYS A C 1
ATOM 661 O O . LYS A 1 79 ? 25.474 -11.785 -13.803 1.00 60.28 79 LYS A O 1
ATOM 666 N N . ASN A 1 80 ? 23.252 -11.414 -13.820 1.00 55.97 80 ASN A N 1
ATOM 667 C CA . ASN A 1 80 ? 23.072 -11.383 -12.357 1.00 55.97 80 ASN A CA 1
ATOM 668 C C . ASN A 1 80 ? 24.049 -10.398 -11.672 1.00 55.97 80 ASN A C 1
ATOM 670 O O . ASN A 1 80 ? 24.565 -10.674 -10.589 1.00 55.97 80 ASN A O 1
ATOM 674 N N . SER A 1 81 ? 24.387 -9.287 -12.336 1.00 49.97 81 SER A N 1
ATOM 675 C CA . SER A 1 81 ? 25.573 -8.489 -11.999 1.00 49.97 81 SER A CA 1
ATOM 676 C C . SER A 1 81 ? 25.255 -7.098 -11.460 1.00 49.97 81 SER A C 1
ATOM 678 O O . SER A 1 81 ? 24.184 -6.543 -11.693 1.00 49.97 81 SER A O 1
ATOM 680 N N . SER A 1 82 ? 26.241 -6.524 -10.771 1.00 47.12 82 SER A N 1
ATOM 681 C CA . SER A 1 82 ? 26.280 -5.135 -10.316 1.00 47.12 82 SER A CA 1
ATOM 682 C C . SER A 1 82 ? 26.613 -4.140 -11.441 1.00 47.12 82 SER A C 1
ATOM 684 O O . SER A 1 82 ? 27.143 -4.502 -12.493 1.00 47.12 82 SER A O 1
ATOM 686 N N . ALA A 1 83 ? 26.279 -2.878 -11.190 1.00 48.69 83 ALA A N 1
ATOM 687 C CA . ALA A 1 83 ? 26.484 -1.688 -12.002 1.00 48.69 83 ALA A CA 1
ATOM 688 C C . ALA A 1 83 ? 27.429 -0.703 -11.302 1.00 48.69 83 ALA A C 1
ATOM 690 O O . ALA A 1 83 ? 27.414 -0.589 -10.078 1.00 48.69 83 ALA A O 1
ATOM 691 N N . THR A 1 84 ? 28.167 0.098 -12.065 1.00 42.81 84 THR A N 1
ATOM 692 C CA . THR A 1 84 ? 28.707 1.367 -11.557 1.00 42.81 84 THR A CA 1
ATOM 693 C C . THR A 1 84 ? 27.727 2.450 -11.978 1.00 42.81 84 THR A C 1
ATOM 695 O O . THR A 1 84 ? 27.484 2.606 -13.172 1.00 42.81 84 THR A O 1
ATOM 698 N N . LEU A 1 85 ? 27.131 3.153 -11.021 1.00 51.06 85 LEU A N 1
ATOM 699 C CA . LEU A 1 85 ? 26.198 4.243 -11.300 1.00 51.06 85 LEU A CA 1
ATOM 700 C C . LEU A 1 85 ? 26.630 5.489 -10.525 1.00 51.06 85 LEU A C 1
ATOM 702 O O . LEU A 1 85 ? 27.273 5.378 -9.478 1.00 51.06 85 LEU A O 1
ATOM 706 N N . ASP A 1 86 ? 26.293 6.665 -11.048 1.00 39.91 86 ASP A N 1
ATOM 707 C CA . ASP A 1 86 ? 26.491 7.915 -10.322 1.00 39.91 86 ASP A CA 1
ATOM 708 C C . ASP A 1 86 ? 25.499 8.002 -9.147 1.00 39.91 86 ASP A C 1
ATOM 710 O O . ASP A 1 86 ? 24.370 7.528 -9.223 1.00 39.91 86 ASP A O 1
ATOM 714 N N . ASP A 1 87 ? 26.003 8.526 -8.033 1.00 42.16 87 ASP A N 1
ATOM 715 C CA . ASP A 1 87 ? 25.482 8.494 -6.661 1.00 42.16 87 ASP A CA 1
ATOM 716 C C . ASP A 1 87 ? 23.943 8.434 -6.490 1.00 42.16 87 ASP A C 1
ATOM 718 O O . ASP A 1 87 ? 23.237 9.400 -6.769 1.00 42.16 87 ASP A O 1
ATOM 722 N N . PHE A 1 88 ? 23.427 7.319 -5.956 1.00 41.16 88 PHE A N 1
ATOM 723 C CA . PHE A 1 88 ? 22.000 7.135 -5.624 1.00 41.16 88 PHE A CA 1
ATOM 724 C C . PHE A 1 88 ? 21.627 7.491 -4.167 1.00 41.16 88 PHE A C 1
ATOM 726 O O . PHE A 1 88 ? 20.479 7.306 -3.760 1.00 41.16 88 PHE A O 1
ATOM 733 N N . GLY A 1 89 ? 22.564 8.007 -3.360 1.00 43.09 89 GLY A N 1
ATOM 734 C CA . GLY A 1 89 ? 22.331 8.231 -1.927 1.00 43.09 89 GLY A CA 1
ATOM 735 C C . GLY A 1 89 ? 22.146 6.926 -1.134 1.00 43.09 89 GLY A C 1
ATOM 736 O O . GLY A 1 89 ? 22.488 5.841 -1.605 1.00 43.09 89 GLY A O 1
ATOM 737 N N . GLU A 1 90 ? 21.635 7.022 0.098 1.00 46.53 90 GLU A N 1
ATOM 738 C CA . GLU A 1 90 ? 21.358 5.869 0.983 1.00 46.53 90 GLU A CA 1
ATOM 739 C C . GLU A 1 90 ? 20.020 5.166 0.676 1.00 46.53 90 GLU A C 1
ATOM 741 O O . GLU A 1 90 ? 19.667 4.185 1.330 1.00 46.53 90 GLU A O 1
ATOM 746 N N . SER A 1 91 ? 19.259 5.657 -0.312 1.00 52.41 91 SER A N 1
ATOM 747 C CA . SER A 1 91 ? 17.952 5.093 -0.657 1.00 52.41 91 SER A CA 1
ATOM 748 C C . SER A 1 91 ? 18.089 3.725 -1.320 1.00 52.41 91 SER A C 1
ATOM 750 O O . SER A 1 91 ? 18.765 3.549 -2.330 1.00 52.41 91 SER A O 1
ATOM 752 N N . SER A 1 92 ? 17.390 2.755 -0.745 1.00 66.06 92 SER A N 1
ATOM 753 C CA . SER A 1 92 ? 17.397 1.346 -1.133 1.00 66.06 92 SER A CA 1
ATOM 754 C C . SER A 1 92 ? 16.463 1.011 -2.300 1.00 66.06 92 SER A C 1
ATOM 756 O O . SER A 1 92 ? 16.531 -0.100 -2.828 1.00 66.06 92 SER A O 1
ATOM 758 N N . LEU A 1 93 ? 15.610 1.956 -2.722 1.00 78.19 93 LEU A N 1
ATOM 759 C CA . LEU A 1 93 ? 14.696 1.828 -3.857 1.00 78.19 93 LEU A CA 1
ATOM 760 C C . LEU A 1 93 ? 14.879 3.004 -4.828 1.00 78.19 93 LEU A C 1
ATOM 762 O O . LEU A 1 93 ? 14.690 4.161 -4.463 1.00 78.19 93 LEU A O 1
ATOM 766 N N . ALA A 1 94 ? 15.217 2.703 -6.076 1.00 81.12 94 ALA A N 1
ATOM 767 C CA . ALA A 1 94 ? 15.360 3.662 -7.158 1.00 81.12 94 ALA A CA 1
ATOM 768 C C . ALA A 1 94 ? 14.227 3.552 -8.176 1.00 81.12 94 ALA A C 1
ATOM 770 O O . ALA A 1 94 ? 13.624 2.496 -8.378 1.00 81.12 94 ALA A O 1
ATOM 771 N N . LYS A 1 95 ? 13.979 4.674 -8.849 1.00 88.06 95 LYS A N 1
ATOM 772 C CA . LYS A 1 95 ? 12.973 4.829 -9.894 1.00 88.06 95 LYS A CA 1
ATOM 773 C C . LYS A 1 95 ? 13.655 4.939 -11.255 1.00 88.06 95 LYS A C 1
ATOM 775 O O . LYS A 1 95 ? 14.492 5.815 -11.448 1.00 88.06 95 LYS A O 1
ATOM 780 N N . MET A 1 96 ? 13.242 4.107 -12.207 1.00 90.88 96 MET A N 1
ATOM 781 C CA . MET A 1 96 ? 13.630 4.211 -13.614 1.00 90.88 96 MET A CA 1
ATOM 782 C C . MET A 1 96 ? 12.388 4.426 -14.477 1.00 90.88 96 MET A C 1
ATOM 784 O O . MET A 1 96 ? 11.449 3.635 -14.424 1.00 90.88 96 MET A O 1
ATOM 788 N N . VAL A 1 97 ? 12.374 5.499 -15.264 1.00 93.31 97 VAL A N 1
ATOM 789 C CA . VAL A 1 97 ? 11.287 5.805 -16.205 1.00 93.31 97 VAL A CA 1
ATOM 790 C C . VAL A 1 97 ? 11.696 5.325 -17.594 1.00 93.31 97 VAL A C 1
ATOM 792 O O . VAL A 1 97 ? 12.825 5.578 -18.015 1.00 93.31 97 VAL A O 1
ATOM 795 N N . ILE A 1 98 ? 10.790 4.611 -18.264 1.00 95.00 98 ILE A N 1
ATOM 796 C CA . ILE A 1 98 ? 10.945 4.141 -19.644 1.00 95.00 98 ILE A CA 1
ATOM 797 C C . ILE A 1 98 ? 9.629 4.427 -20.369 1.00 95.00 98 ILE A C 1
ATOM 799 O O . ILE A 1 98 ? 8.649 3.705 -20.184 1.00 95.00 98 ILE A O 1
ATOM 803 N N . GLY A 1 99 ? 9.567 5.507 -21.148 1.00 94.88 99 GLY A N 1
ATOM 804 C CA . GLY A 1 99 ? 8.324 5.938 -21.798 1.00 94.88 99 GLY A CA 1
ATOM 805 C C . GLY A 1 99 ? 7.152 6.075 -20.813 1.00 94.88 99 GLY A C 1
ATOM 806 O O . GLY A 1 99 ? 7.166 6.917 -19.918 1.00 94.88 99 GLY A O 1
ATOM 807 N N . ASN A 1 100 ? 6.122 5.238 -20.975 1.00 94.81 100 ASN A N 1
ATOM 808 C CA . ASN A 1 100 ? 4.899 5.245 -20.160 1.00 94.81 100 ASN A CA 1
ATOM 809 C C . ASN A 1 100 ? 4.976 4.369 -18.897 1.00 94.81 100 ASN A C 1
ATOM 811 O O . ASN A 1 100 ? 4.026 4.368 -18.106 1.00 94.81 100 ASN A O 1
ATOM 815 N N . ILE A 1 101 ? 6.057 3.611 -18.700 1.00 96.44 101 ILE A N 1
ATOM 816 C CA . ILE A 1 101 ? 6.227 2.756 -17.524 1.00 96.44 101 ILE A CA 1
ATOM 817 C C . ILE A 1 101 ? 7.263 3.337 -1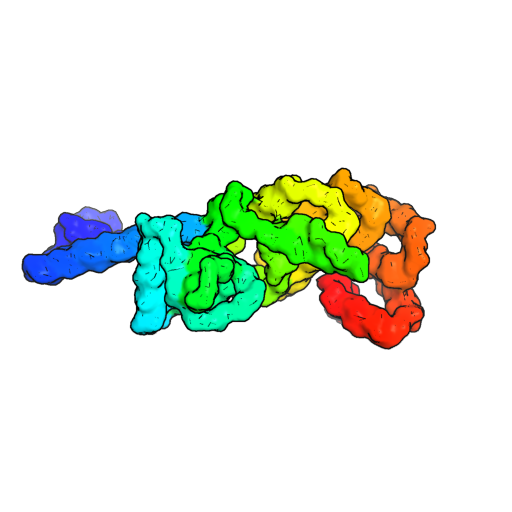6.570 1.00 96.44 101 ILE A C 1
ATOM 819 O O . ILE A 1 101 ? 8.227 4.001 -16.950 1.00 96.44 101 ILE A O 1
ATOM 823 N N . THR A 1 102 ? 7.056 3.062 -15.288 1.00 94.88 102 THR A N 1
ATOM 824 C CA . THR A 1 102 ? 8.022 3.369 -14.236 1.00 94.88 102 THR A CA 1
ATOM 825 C C . THR A 1 102 ? 8.355 2.085 -13.497 1.00 94.88 102 THR A C 1
ATOM 827 O O . THR A 1 102 ? 7.462 1.430 -12.960 1.00 94.88 102 THR A O 1
ATOM 830 N N . ILE A 1 103 ? 9.633 1.732 -13.469 1.00 92.56 103 ILE A N 1
ATOM 831 C CA . ILE A 1 103 ? 10.155 0.514 -12.859 1.00 92.56 103 ILE A CA 1
ATOM 832 C C . ILE A 1 103 ? 10.833 0.885 -11.542 1.00 92.56 103 ILE A C 1
ATOM 834 O O . ILE A 1 103 ? 11.732 1.727 -11.505 1.00 92.56 103 ILE A O 1
ATOM 838 N N . ALA A 1 104 ? 10.402 0.239 -10.465 1.00 90.06 104 ALA A N 1
ATOM 839 C CA . ALA A 1 104 ? 11.075 0.283 -9.179 1.00 90.06 104 ALA A CA 1
ATOM 840 C C . ALA A 1 104 ? 12.191 -0.765 -9.123 1.00 90.06 104 ALA A C 1
ATOM 842 O O . ALA A 1 104 ? 11.962 -1.944 -9.414 1.00 90.06 104 ALA A O 1
ATOM 843 N N . LEU A 1 105 ? 13.384 -0.336 -8.725 1.00 85.19 105 LEU A N 1
ATOM 844 C CA . LEU A 1 105 ? 14.590 -1.154 -8.634 1.00 85.19 105 LEU A CA 1
ATOM 845 C C . LEU A 1 105 ? 15.152 -1.062 -7.218 1.00 85.19 105 LEU A C 1
ATOM 847 O O . LEU A 1 105 ? 15.248 0.025 -6.664 1.00 85.19 105 LEU A O 1
ATOM 851 N N . GLY A 1 106 ? 15.551 -2.183 -6.628 1.00 78.56 106 GLY A N 1
ATOM 852 C CA . GLY A 1 106 ? 16.327 -2.161 -5.392 1.00 78.56 106 GLY A CA 1
ATOM 853 C C . GLY A 1 106 ? 17.781 -1.817 -5.701 1.00 78.56 106 GLY A C 1
ATOM 854 O O . GLY A 1 106 ? 18.328 -2.327 -6.679 1.00 78.56 106 GLY A O 1
ATOM 855 N N . ILE A 1 107 ? 18.412 -0.976 -4.887 1.00 74.94 107 ILE A N 1
ATOM 856 C CA . ILE A 1 107 ? 19.820 -0.606 -5.053 1.00 74.94 107 ILE A CA 1
ATOM 857 C C . ILE A 1 107 ? 20.582 -0.890 -3.761 1.00 74.94 107 ILE A C 1
ATOM 859 O O . ILE A 1 107 ? 20.278 -0.331 -2.712 1.00 74.94 107 ILE A O 1
ATOM 863 N N . ASN A 1 108 ? 21.623 -1.718 -3.862 1.00 69.12 108 ASN A N 1
ATOM 864 C CA . ASN A 1 108 ? 22.573 -1.956 -2.779 1.00 69.12 108 ASN A CA 1
ATOM 865 C C . ASN A 1 108 ? 23.931 -1.368 -3.138 1.00 69.12 108 ASN A C 1
ATOM 867 O O . ASN A 1 108 ? 24.547 -1.784 -4.115 1.00 69.12 108 ASN A O 1
ATOM 871 N N . LYS A 1 109 ? 24.446 -0.446 -2.327 1.00 68.94 109 LYS A N 1
ATOM 872 C CA . LYS A 1 109 ? 25.806 0.073 -2.502 1.00 68.94 109 LYS A CA 1
ATOM 873 C C . LYS A 1 109 ? 26.824 -1.000 -2.111 1.00 68.94 109 LYS A C 1
ATOM 875 O O . LYS A 1 109 ? 26.868 -1.430 -0.964 1.00 68.94 109 LYS A O 1
ATOM 880 N N . THR A 1 110 ? 27.653 -1.424 -3.060 1.00 70.00 110 THR A N 1
ATOM 881 C CA . THR A 1 110 ? 28.694 -2.448 -2.863 1.00 70.00 110 THR A CA 1
ATOM 882 C C . THR A 1 110 ? 30.105 -1.858 -2.807 1.00 70.00 110 THR A C 1
ATOM 884 O O . THR A 1 110 ? 31.065 -2.587 -2.578 1.00 70.00 110 THR A O 1
ATOM 887 N N . GLY A 1 111 ? 30.261 -0.549 -3.032 1.00 66.00 111 GLY A N 1
ATOM 888 C CA . GLY A 1 111 ? 31.550 0.144 -2.985 1.00 66.00 111 GLY A CA 1
ATOM 889 C C . GLY A 1 111 ? 31.451 1.615 -3.392 1.00 66.00 111 GLY A C 1
ATOM 890 O O . GLY A 1 111 ? 30.357 2.169 -3.528 1.00 66.00 111 GLY A O 1
ATOM 891 N N . TYR A 1 112 ? 32.596 2.270 -3.606 1.00 68.31 112 TYR A N 1
ATOM 892 C CA . TYR A 1 112 ? 32.626 3.637 -4.133 1.00 68.31 112 TYR A CA 1
ATOM 893 C C . TYR A 1 112 ? 32.065 3.656 -5.561 1.00 68.31 112 TYR A C 1
ATOM 895 O O . TYR A 1 112 ? 32.671 3.090 -6.467 1.00 68.31 112 TYR A O 1
ATOM 903 N N . ARG A 1 113 ? 30.887 4.274 -5.737 1.00 65.88 113 ARG A N 1
ATOM 904 C CA . ARG A 1 113 ? 30.114 4.316 -6.996 1.00 65.88 113 ARG A CA 1
ATOM 905 C C . ARG A 1 113 ? 29.729 2.946 -7.575 1.00 65.88 113 ARG A C 1
ATOM 907 O O . ARG A 1 113 ? 29.320 2.864 -8.726 1.00 65.88 113 ARG A O 1
ATOM 914 N N . ALA A 1 114 ? 29.832 1.875 -6.791 1.00 64.44 114 ALA A N 1
ATOM 915 C CA . ALA A 1 114 ? 29.449 0.529 -7.203 1.00 64.44 114 ALA A CA 1
ATOM 916 C C . ALA A 1 114 ? 28.139 0.128 -6.519 1.00 64.44 114 ALA A C 1
ATOM 918 O O . ALA A 1 114 ? 28.019 0.233 -5.296 1.00 64.44 114 ALA A O 1
ATOM 919 N N . TYR A 1 115 ? 27.181 -0.341 -7.312 1.00 68.56 115 TYR A N 1
ATOM 920 C CA . TYR A 1 115 ? 25.821 -0.642 -6.894 1.00 68.56 115 TYR A CA 1
ATOM 921 C C . TYR A 1 115 ? 25.352 -1.976 -7.473 1.00 68.56 115 TYR A C 1
ATOM 923 O O . TYR A 1 115 ? 25.512 -2.248 -8.655 1.00 68.56 115 TYR A O 1
ATOM 931 N N . GLN A 1 116 ? 24.725 -2.820 -6.668 1.00 70.88 116 GLN A N 1
ATOM 932 C CA . GLN A 1 116 ? 24.011 -3.996 -7.144 1.00 70.88 116 GLN A CA 1
ATOM 933 C C . GLN A 1 116 ? 22.537 -3.653 -7.337 1.00 70.88 116 GLN A C 1
ATOM 935 O O . GLN A 1 116 ? 21.906 -3.118 -6.425 1.00 70.88 116 GLN A O 1
ATOM 940 N N . ILE A 1 117 ? 21.996 -3.988 -8.510 1.00 74.56 117 ILE A N 1
ATOM 941 C CA . ILE A 1 117 ? 20.565 -3.864 -8.781 1.00 74.56 117 ILE A CA 1
ATOM 942 C C . ILE A 1 117 ? 19.857 -5.129 -8.309 1.00 74.56 117 ILE A C 1
ATOM 944 O O . ILE A 1 117 ? 20.287 -6.250 -8.582 1.00 74.56 117 ILE A O 1
ATOM 948 N N . MET A 1 118 ? 18.759 -4.930 -7.596 1.00 73.88 118 MET A N 1
ATOM 949 C CA . MET A 1 118 ? 17.856 -5.968 -7.129 1.00 73.88 118 MET A CA 1
ATOM 950 C C . MET A 1 118 ? 16.463 -5.732 -7.701 1.00 73.88 118 MET A C 1
ATOM 952 O O . MET A 1 118 ? 16.067 -4.600 -7.978 1.00 73.88 118 MET A O 1
ATOM 956 N N . TYR A 1 119 ? 15.688 -6.805 -7.811 1.00 79.56 119 TYR A N 1
ATOM 957 C CA . TYR A 1 119 ? 14.307 -6.755 -8.283 1.00 79.56 119 TYR A CA 1
ATOM 958 C C . TYR A 1 119 ? 13.371 -7.143 -7.136 1.00 79.56 119 TYR A C 1
ATOM 960 O O . TYR A 1 119 ? 12.940 -8.295 -7.044 1.00 79.56 119 TYR A O 1
ATOM 968 N N . PRO A 1 120 ? 13.104 -6.210 -6.205 1.00 71.62 120 PRO A N 1
ATOM 969 C CA . PRO A 1 120 ? 12.513 -6.530 -4.908 1.00 71.62 120 PRO A CA 1
ATOM 970 C C . PRO A 1 120 ? 11.085 -7.066 -4.996 1.00 71.62 120 PRO A C 1
ATOM 972 O O . PRO A 1 120 ? 10.608 -7.660 -4.038 1.00 71.62 120 PRO A O 1
ATOM 975 N N . PHE A 1 121 ? 10.413 -6.884 -6.131 1.00 82.31 121 PHE A N 1
ATOM 976 C CA . PHE A 1 121 ? 9.025 -7.292 -6.329 1.00 82.31 121 PHE A CA 1
ATOM 977 C C . PHE A 1 121 ? 8.879 -8.506 -7.260 1.00 82.31 121 PHE A C 1
ATOM 979 O O . PHE A 1 121 ? 7.764 -8.911 -7.558 1.00 82.31 121 PHE A O 1
ATOM 986 N N . ASN A 1 122 ? 9.979 -9.139 -7.683 1.00 75.06 122 ASN A N 1
ATOM 987 C CA . ASN A 1 122 ? 9.915 -10.300 -8.581 1.00 75.06 122 ASN A CA 1
ATOM 988 C C . ASN A 1 122 ? 9.929 -11.641 -7.846 1.00 75.06 122 ASN A C 1
ATOM 990 O O . ASN A 1 122 ? 9.350 -12.616 -8.318 1.00 75.06 122 ASN A O 1
ATOM 994 N N . ASN A 1 123 ? 10.658 -11.729 -6.732 1.00 65.06 123 ASN A N 1
ATOM 995 C CA . ASN A 1 123 ? 10.863 -12.984 -6.017 1.00 65.06 123 ASN A CA 1
ATOM 996 C C . ASN A 1 123 ? 11.000 -12.733 -4.511 1.00 65.06 123 ASN A C 1
ATOM 998 O O . ASN A 1 123 ? 11.873 -11.983 -4.072 1.00 65.06 123 ASN A O 1
ATOM 1002 N N . SER A 1 124 ? 10.166 -13.414 -3.723 1.00 54.06 124 SER A N 1
ATOM 1003 C CA . SER A 1 124 ? 10.079 -13.278 -2.266 1.00 54.06 124 SER A CA 1
ATOM 1004 C C . SER A 1 124 ? 11.360 -13.653 -1.513 1.00 54.06 124 SER A C 1
ATOM 1006 O O . SER A 1 124 ? 11.538 -13.220 -0.381 1.00 54.06 124 SER A O 1
ATOM 1008 N N . PHE A 1 125 ? 12.262 -14.443 -2.106 1.00 42.88 125 PHE A N 1
ATOM 1009 C CA . PHE A 1 125 ? 13.510 -14.866 -1.451 1.00 42.88 125 PHE A CA 1
ATOM 1010 C C . PHE A 1 125 ? 14.658 -13.858 -1.596 1.00 42.88 125 PHE A C 1
ATOM 1012 O O . PHE A 1 125 ? 15.647 -13.950 -0.873 1.00 42.88 125 PHE A O 1
ATOM 1019 N N . LEU A 1 126 ? 14.527 -12.895 -2.515 1.00 48.75 126 LEU A N 1
ATOM 1020 C CA . LEU A 1 126 ? 15.535 -11.869 -2.805 1.00 48.75 126 LEU A CA 1
ATOM 1021 C C . LEU A 1 126 ? 15.028 -10.452 -2.508 1.00 48.75 126 LEU A C 1
ATOM 1023 O O . LEU A 1 126 ? 15.661 -9.476 -2.908 1.00 48.75 126 LEU A O 1
ATOM 1027 N N . THR A 1 127 ? 13.901 -10.313 -1.806 1.00 54.19 127 THR A N 1
ATOM 1028 C CA . THR A 1 127 ? 13.420 -9.011 -1.338 1.00 54.19 127 THR A CA 1
ATOM 1029 C C . THR A 1 127 ? 14.458 -8.429 -0.385 1.00 54.19 127 THR A C 1
ATOM 1031 O O . THR A 1 127 ? 14.700 -8.993 0.686 1.00 54.19 127 THR A O 1
ATOM 1034 N N . GLY A 1 128 ? 15.097 -7.327 -0.785 1.00 56.31 128 GLY A N 1
ATOM 1035 C CA . GLY A 1 128 ? 16.045 -6.609 0.061 1.00 56.31 128 GLY A CA 1
ATOM 1036 C C . GLY A 1 128 ? 15.449 -6.362 1.446 1.00 56.31 128 GLY A C 1
ATOM 1037 O O . GLY A 1 128 ? 14.280 -5.993 1.577 1.00 56.31 128 GLY A O 1
ATOM 1038 N N . ARG A 1 129 ? 16.245 -6.631 2.480 1.00 67.81 129 ARG A N 1
ATOM 1039 C CA . ARG A 1 129 ? 15.885 -6.363 3.872 1.00 67.81 129 ARG A CA 1
ATOM 1040 C C . ARG A 1 129 ? 16.554 -5.063 4.283 1.00 67.81 129 ARG A C 1
ATOM 1042 O O . ARG A 1 129 ? 17.739 -4.871 4.027 1.00 67.81 129 ARG A O 1
ATOM 1049 N N . LEU A 1 130 ? 15.785 -4.194 4.916 1.00 71.94 130 LEU A N 1
ATOM 1050 C CA . LEU A 1 130 ? 16.287 -2.984 5.550 1.00 71.94 130 LEU A CA 1
ATOM 1051 C C . LEU A 1 130 ? 16.382 -3.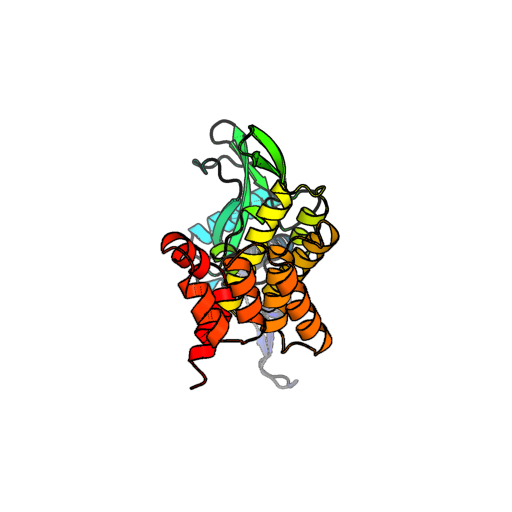192 7.051 1.00 71.94 130 LEU A C 1
ATOM 1053 O O . LEU A 1 130 ? 15.801 -4.134 7.594 1.00 71.94 130 LEU A O 1
ATOM 1057 N N . PHE A 1 131 ? 17.084 -2.282 7.714 1.00 75.06 131 PHE A N 1
ATOM 1058 C CA . PHE A 1 131 ? 17.022 -2.148 9.158 1.00 75.06 131 PHE A CA 1
ATOM 1059 C C . PHE A 1 131 ? 16.339 -0.832 9.501 1.00 75.06 131 PHE A C 1
ATOM 1061 O O . PHE A 1 131 ? 16.758 0.222 9.029 1.00 75.06 131 PHE A O 1
ATOM 1068 N N . ILE A 1 132 ? 15.286 -0.908 10.305 1.00 74.19 132 ILE A N 1
ATOM 1069 C CA . ILE A 1 132 ? 14.710 0.253 10.980 1.00 74.19 132 ILE A CA 1
ATOM 1070 C C . ILE A 1 132 ? 15.334 0.345 12.369 1.00 74.19 132 ILE A C 1
ATOM 1072 O O . ILE A 1 132 ? 15.586 -0.681 13.003 1.00 74.19 132 ILE A O 1
ATOM 1076 N N . VAL A 1 133 ? 15.609 1.566 12.811 1.00 75.12 133 VAL A N 1
ATOM 1077 C CA . VAL A 1 133 ? 16.218 1.855 14.110 1.00 75.12 133 VAL A CA 1
ATOM 1078 C C . VAL A 1 133 ? 15.164 2.528 14.981 1.00 75.12 133 VAL A C 1
ATOM 1080 O O . VAL A 1 133 ? 14.504 3.455 14.508 1.00 75.12 133 VAL A O 1
ATOM 1083 N N . ASP A 1 134 ? 14.949 2.031 16.198 1.00 79.44 134 ASP A N 1
ATOM 1084 C CA . ASP A 1 134 ? 14.076 2.701 17.170 1.00 79.44 134 ASP A CA 1
ATOM 1085 C C . ASP A 1 134 ? 14.811 3.819 17.933 1.00 79.44 134 ASP A C 1
ATOM 1087 O O . ASP A 1 134 ? 16.005 4.048 17.752 1.00 79.44 134 ASP A O 1
ATOM 1091 N N . GLU A 1 135 ? 14.099 4.528 18.809 1.00 80.69 135 GLU A N 1
ATOM 1092 C CA . GLU A 1 135 ? 14.665 5.617 19.624 1.00 80.69 135 GLU A CA 1
ATOM 1093 C C . GLU A 1 135 ? 15.784 5.156 20.576 1.00 80.69 135 GLU A C 1
ATOM 1095 O O . GLU A 1 135 ? 16.557 5.975 21.068 1.00 80.69 135 GLU A O 1
ATOM 1100 N N . SER A 1 136 ? 15.881 3.848 20.832 1.00 85.50 136 SER A N 1
ATOM 1101 C CA . SER A 1 136 ? 16.899 3.219 21.679 1.00 85.50 136 SER A CA 1
ATOM 1102 C C . SER A 1 136 ? 18.057 2.608 20.874 1.00 85.50 136 SER A C 1
ATOM 1104 O O . SER A 1 136 ? 18.841 1.844 21.430 1.00 85.50 136 SER A O 1
ATOM 1106 N N . ASP A 1 137 ? 18.172 2.931 19.581 1.00 83.31 137 ASP A N 1
ATOM 1107 C CA . ASP A 1 137 ? 19.184 2.416 18.644 1.00 83.31 137 ASP A CA 1
ATOM 1108 C C . ASP A 1 137 ? 19.096 0.897 18.364 1.00 83.31 137 ASP A C 1
ATOM 1110 O O . ASP A 1 137 ? 20.023 0.278 17.828 1.00 83.31 137 ASP A O 1
ATOM 1114 N N . ASN A 1 138 ? 17.958 0.259 18.673 1.00 81.62 138 ASN A N 1
ATOM 1115 C CA . ASN A 1 138 ? 17.755 -1.147 18.326 1.00 81.62 138 ASN A CA 1
ATOM 1116 C C . ASN A 1 138 ? 17.413 -1.288 16.844 1.00 81.62 138 ASN A C 1
ATOM 1118 O O . ASN A 1 138 ? 16.540 -0.601 16.314 1.00 81.62 138 ASN A O 1
ATOM 1122 N N . LYS A 1 139 ? 18.061 -2.251 16.185 1.00 81.75 139 LYS A N 1
ATOM 1123 C CA . LYS A 1 139 ? 17.877 -2.540 14.760 1.00 81.75 139 LYS A CA 1
ATOM 1124 C C . LYS A 1 139 ? 16.880 -3.669 14.557 1.00 81.75 139 LYS A C 1
ATOM 1126 O O . LYS A 1 139 ? 17.139 -4.807 14.947 1.00 81.75 139 LYS A O 1
ATOM 1131 N N . TYR A 1 140 ? 15.794 -3.378 13.852 1.00 79.00 140 TYR A N 1
ATOM 1132 C CA . TYR A 1 140 ? 14.803 -4.367 13.444 1.00 79.00 140 TYR A CA 1
ATOM 1133 C C . TYR A 1 140 ? 14.856 -4.561 11.947 1.00 79.00 140 TYR A C 1
ATOM 1135 O O . TYR A 1 140 ? 14.924 -3.608 11.174 1.00 79.00 140 TYR A O 1
ATOM 1143 N N . GLN A 1 141 ? 14.794 -5.813 11.530 1.00 80.06 141 GLN A N 1
ATOM 1144 C CA . GLN A 1 141 ? 14.703 -6.133 10.123 1.00 80.06 141 GLN A CA 1
ATOM 1145 C C . GLN A 1 141 ? 13.338 -5.702 9.565 1.00 80.06 141 GLN A C 1
ATOM 1147 O O . GLN A 1 141 ? 12.313 -5.897 10.211 1.00 80.06 141 GLN A O 1
ATOM 1152 N N . CYS A 1 142 ? 13.319 -5.161 8.351 1.00 81.38 142 CYS A N 1
ATOM 1153 C CA . CYS A 1 142 ? 12.125 -4.638 7.701 1.00 81.38 142 CYS A CA 1
ATOM 1154 C C . CYS A 1 142 ? 12.105 -5.013 6.211 1.00 81.38 142 CYS A C 1
ATOM 1156 O O . CYS A 1 142 ? 13.156 -5.164 5.581 1.00 81.38 142 CYS A O 1
ATOM 1158 N N . SER A 1 143 ? 10.911 -5.172 5.640 1.00 84.88 143 SER A N 1
ATOM 1159 C CA . SER A 1 143 ? 10.749 -5.344 4.193 1.00 84.88 143 SER A CA 1
ATOM 116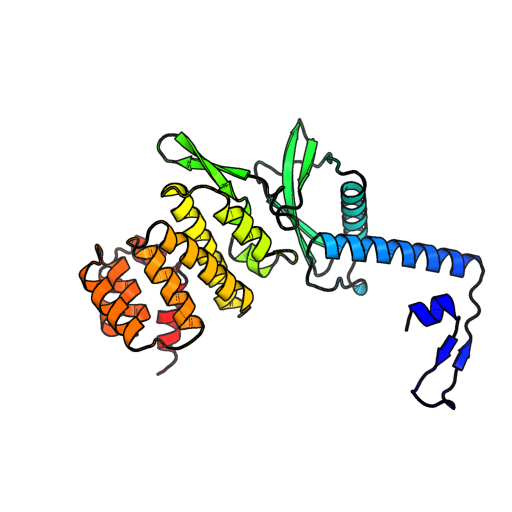0 C C . SER A 1 143 ? 11.038 -4.022 3.480 1.00 84.88 143 SER A C 1
ATOM 1162 O O . SER A 1 143 ? 10.596 -2.971 3.943 1.00 84.88 143 SER A O 1
ATOM 1164 N N . LEU A 1 144 ? 11.707 -4.069 2.322 1.00 82.56 144 LEU A N 1
ATOM 1165 C CA . LEU A 1 144 ? 11.899 -2.894 1.460 1.00 82.56 144 LEU A CA 1
ATOM 1166 C C . LEU A 1 144 ? 10.575 -2.210 1.087 1.00 82.56 144 LEU A C 1
ATOM 1168 O O . LEU A 1 144 ? 10.540 -1.004 0.865 1.00 82.56 144 LEU A O 1
ATOM 1172 N N . ALA A 1 145 ? 9.474 -2.966 1.058 1.00 86.88 145 ALA A N 1
ATOM 1173 C CA . ALA A 1 145 ? 8.156 -2.418 0.773 1.00 86.88 145 ALA A CA 1
ATOM 1174 C C . ALA A 1 145 ? 7.702 -1.365 1.792 1.00 86.88 145 ALA A C 1
ATOM 1176 O O . ALA A 1 145 ? 6.879 -0.531 1.443 1.00 86.88 145 ALA A O 1
ATOM 1177 N N . ALA A 1 146 ? 8.252 -1.349 3.011 1.00 88.12 146 ALA A N 1
ATOM 1178 C CA . ALA A 1 146 ? 7.941 -0.320 4.004 1.00 88.12 146 ALA A CA 1
ATOM 1179 C C . ALA A 1 146 ? 8.401 1.094 3.593 1.00 88.12 146 ALA A C 1
ATOM 1181 O O . ALA A 1 146 ? 7.991 2.064 4.219 1.00 88.12 146 ALA A O 1
ATOM 1182 N N . CYS A 1 147 ? 9.236 1.220 2.555 1.00 85.62 147 CYS A N 1
ATOM 1183 C CA . CYS A 1 147 ? 9.618 2.504 1.966 1.00 85.62 147 CYS A CA 1
ATOM 1184 C C . CYS A 1 147 ? 8.635 3.007 0.899 1.00 85.62 147 CYS A C 1
ATOM 1186 O O . CYS A 1 147 ? 8.858 4.079 0.348 1.00 85.62 147 CYS A O 1
ATOM 1188 N N . LEU A 1 148 ? 7.600 2.234 0.550 1.00 91.56 148 LEU A N 1
ATOM 1189 C CA . LEU A 1 148 ? 6.631 2.658 -0.456 1.00 91.56 148 LEU A CA 1
ATOM 1190 C C . LEU A 1 148 ? 5.688 3.716 0.117 1.00 91.56 148 LEU A C 1
ATOM 1192 O O . LEU A 1 148 ? 4.988 3.486 1.101 1.00 91.56 148 LEU A O 1
ATOM 1196 N N . GLU A 1 149 ? 5.622 4.843 -0.576 1.00 94.88 149 GLU A N 1
ATOM 1197 C CA . GLU A 1 149 ? 4.679 5.925 -0.326 1.00 94.88 149 GLU A CA 1
ATOM 1198 C C . GLU A 1 149 ? 3.525 5.892 -1.338 1.00 94.88 149 GLU A C 1
ATOM 1200 O O . GLU A 1 149 ? 3.581 5.227 -2.379 1.00 94.88 149 GLU A O 1
ATOM 1205 N N . LYS A 1 150 ? 2.471 6.673 -1.081 1.00 97.12 150 LYS A N 1
ATOM 1206 C CA . LYS A 1 150 ? 1.313 6.843 -1.972 1.00 97.12 150 LYS A CA 1
ATOM 1207 C C . LYS A 1 150 ? 1.717 7.075 -3.431 1.00 97.12 150 LYS A C 1
ATOM 1209 O O . LYS A 1 150 ? 1.114 6.495 -4.329 1.00 97.12 150 LYS A O 1
ATOM 1214 N N . SER A 1 151 ? 2.717 7.925 -3.684 1.00 95.94 151 SER A N 1
ATOM 1215 C CA . SER A 1 151 ? 3.216 8.223 -5.038 1.00 95.94 151 SER A CA 1
ATOM 1216 C C . SER A 1 151 ? 3.741 6.969 -5.738 1.00 95.94 151 SER A C 1
ATOM 1218 O O . SER A 1 151 ? 3.430 6.732 -6.903 1.00 95.94 151 SER A O 1
ATOM 1220 N N . ASN A 1 152 ? 4.450 6.103 -5.015 1.00 94.88 152 ASN A N 1
ATOM 1221 C CA . ASN A 1 152 ? 4.988 4.863 -5.559 1.00 94.88 152 ASN A CA 1
ATOM 1222 C C . ASN A 1 152 ? 3.880 3.911 -6.016 1.00 94.88 152 ASN A C 1
ATOM 1224 O O . ASN A 1 152 ? 3.977 3.352 -7.105 1.00 94.88 152 ASN A O 1
ATOM 1228 N N . PHE A 1 153 ? 2.797 3.783 -5.244 1.00 96.50 153 PHE A N 1
ATOM 1229 C CA . PHE A 1 153 ? 1.631 2.977 -5.631 1.00 96.50 153 PHE A CA 1
ATOM 1230 C C . PHE A 1 153 ? 0.889 3.506 -6.868 1.00 96.50 153 PHE A C 1
ATOM 1232 O O . PHE A 1 153 ? 0.203 2.739 -7.544 1.00 96.50 153 PHE A O 1
ATOM 1239 N N . LEU A 1 154 ? 0.996 4.806 -7.158 1.00 95.94 154 LEU A N 1
ATOM 1240 C CA . LEU A 1 154 ? 0.383 5.431 -8.333 1.00 95.94 154 LEU A CA 1
ATOM 1241 C C . LEU A 1 154 ? 1.271 5.325 -9.581 1.00 95.94 154 LEU A C 1
ATOM 1243 O O . LEU A 1 154 ? 0.761 5.227 -10.699 1.00 95.94 154 LEU A O 1
ATOM 1247 N N . GLU A 1 155 ? 2.588 5.357 -9.396 1.00 94.56 155 GLU A N 1
ATOM 1248 C CA . GLU A 1 155 ? 3.558 5.480 -10.485 1.00 94.56 155 GLU A CA 1
ATOM 1249 C C . GLU A 1 155 ? 4.147 4.136 -10.917 1.00 94.56 155 GLU A C 1
ATOM 1251 O O . GLU A 1 155 ? 4.237 3.846 -12.117 1.00 94.56 155 GLU A O 1
ATOM 1256 N N . PHE A 1 156 ? 4.561 3.309 -9.953 1.00 95.00 156 PHE A N 1
ATOM 1257 C CA . PHE A 1 156 ? 5.285 2.080 -10.243 1.00 95.00 156 PHE A CA 1
ATOM 1258 C C . PHE A 1 156 ? 4.406 1.080 -10.977 1.00 95.00 156 PHE A C 1
ATOM 1260 O O . PHE A 1 156 ? 3.259 0.814 -10.632 1.00 95.00 156 PHE A O 1
ATOM 1267 N N . SER A 1 157 ? 4.980 0.530 -12.037 1.00 94.69 157 SER A N 1
ATOM 1268 C CA . SER A 1 157 ? 4.300 -0.375 -12.958 1.00 94.69 157 SER A CA 1
ATOM 1269 C C . SER A 1 157 ? 4.601 -1.840 -12.646 1.00 94.69 157 SER A C 1
ATOM 1271 O O . SER A 1 157 ? 4.040 -2.708 -13.303 1.00 94.69 157 SER A O 1
ATOM 1273 N N . ASN A 1 158 ? 5.462 -2.101 -11.652 1.00 93.31 158 ASN A N 1
ATOM 1274 C CA . ASN A 1 158 ? 5.995 -3.416 -11.306 1.00 93.31 158 ASN A CA 1
ATOM 1275 C C . ASN A 1 158 ? 5.777 -3.852 -9.845 1.00 93.31 158 ASN A C 1
ATOM 1277 O O . ASN A 1 158 ? 6.586 -4.585 -9.274 1.00 93.31 158 ASN A O 1
ATOM 1281 N N . LEU A 1 159 ? 4.708 -3.381 -9.202 1.00 93.62 159 LEU A N 1
ATOM 1282 C CA . LEU A 1 159 ? 4.385 -3.790 -7.835 1.00 93.62 159 LEU A CA 1
ATOM 1283 C C . LEU A 1 159 ? 3.646 -5.131 -7.832 1.00 93.62 159 LEU A C 1
ATOM 1285 O O . LEU A 1 159 ? 2.455 -5.201 -8.129 1.00 93.62 159 LEU A O 1
ATOM 1289 N N . ASN A 1 160 ? 4.347 -6.192 -7.444 1.00 93.38 160 ASN A N 1
ATOM 1290 C CA . ASN A 1 160 ? 3.737 -7.488 -7.176 1.00 93.38 160 ASN A CA 1
ATOM 1291 C C . ASN A 1 160 ? 3.257 -7.561 -5.721 1.00 93.38 160 ASN A C 1
ATOM 1293 O O . ASN A 1 160 ? 4.042 -7.824 -4.806 1.00 93.38 160 ASN A O 1
ATOM 1297 N N . TYR A 1 161 ? 1.963 -7.327 -5.503 1.00 94.81 161 TYR A N 1
ATOM 1298 C CA . TYR A 1 161 ? 1.380 -7.299 -4.160 1.00 94.81 161 TYR A CA 1
ATOM 1299 C C . TYR A 1 161 ? 1.528 -8.627 -3.407 1.00 94.81 161 TYR A C 1
ATOM 1301 O O . TYR A 1 161 ? 1.806 -8.598 -2.211 1.00 94.81 161 TYR A O 1
ATOM 1309 N N . ASP A 1 162 ? 1.441 -9.775 -4.084 1.00 92.94 162 ASP A N 1
ATOM 1310 C CA . ASP A 1 162 ? 1.601 -11.084 -3.437 1.00 92.94 162 ASP A CA 1
ATOM 1311 C C . ASP A 1 162 ? 3.037 -11.284 -2.933 1.00 92.94 162 ASP A C 1
ATOM 1313 O O . ASP A 1 162 ? 3.258 -11.701 -1.794 1.00 92.94 162 ASP A O 1
ATOM 1317 N N . VAL A 1 163 ? 4.039 -10.924 -3.746 1.00 90.94 163 VAL A N 1
ATOM 1318 C CA . VAL A 1 163 ? 5.454 -10.957 -3.333 1.00 90.94 163 VAL A CA 1
ATOM 1319 C C . VAL A 1 163 ? 5.708 -9.983 -2.185 1.00 90.94 163 VAL A C 1
ATOM 1321 O O . VAL A 1 163 ? 6.413 -10.333 -1.236 1.00 90.94 163 VAL A O 1
ATOM 1324 N N . ILE A 1 164 ? 5.110 -8.790 -2.231 1.00 92.94 164 ILE A N 1
ATOM 1325 C CA . ILE A 1 164 ? 5.234 -7.797 -1.161 1.00 92.94 164 ILE A CA 1
ATOM 1326 C C . ILE A 1 164 ? 4.652 -8.339 0.150 1.00 92.94 164 ILE A C 1
ATOM 1328 O O . ILE A 1 164 ? 5.352 -8.325 1.164 1.00 92.94 164 ILE A O 1
ATOM 1332 N N . ILE A 1 165 ? 3.426 -8.870 0.143 1.00 95.06 165 ILE A N 1
ATOM 1333 C CA . ILE A 1 165 ? 2.800 -9.463 1.335 1.00 95.06 165 ILE A CA 1
ATOM 1334 C C . ILE A 1 165 ? 3.645 -10.620 1.877 1.00 95.06 165 ILE A C 1
ATOM 1336 O O . ILE A 1 165 ? 3.930 -10.669 3.074 1.00 95.06 165 ILE A O 1
ATOM 1340 N N . ASN A 1 166 ? 4.123 -11.514 1.012 1.00 91.88 166 ASN A N 1
ATOM 1341 C CA . ASN A 1 166 ? 4.996 -12.613 1.429 1.00 91.88 166 ASN A CA 1
ATOM 1342 C C . ASN A 1 166 ? 6.295 -12.102 2.070 1.00 91.88 166 ASN A C 1
ATOM 1344 O O . ASN A 1 166 ? 6.726 -12.631 3.094 1.00 91.88 166 ASN A O 1
ATOM 1348 N N . SER A 1 167 ? 6.891 -11.034 1.527 1.00 88.31 167 SER A N 1
ATOM 1349 C CA . SER A 1 167 ? 8.090 -10.420 2.110 1.00 88.31 167 SER A CA 1
ATOM 1350 C C . SER A 1 167 ? 7.830 -9.877 3.518 1.00 88.31 167 SER A C 1
ATOM 1352 O O . SER A 1 167 ? 8.652 -10.086 4.408 1.00 88.31 167 SER A O 1
ATOM 1354 N N . ILE A 1 168 ? 6.670 -9.246 3.733 1.00 91.69 168 ILE A N 1
ATOM 1355 C CA . ILE A 1 168 ? 6.269 -8.654 5.014 1.00 91.69 168 ILE A CA 1
ATOM 1356 C C . ILE A 1 168 ? 6.032 -9.752 6.049 1.00 91.69 168 ILE A C 1
ATOM 1358 O O . ILE A 1 168 ? 6.641 -9.770 7.114 1.00 91.69 168 ILE A O 1
ATOM 1362 N N . THR A 1 169 ? 5.191 -10.723 5.697 1.00 93.25 169 THR A N 1
ATOM 1363 C CA . THR A 1 169 ? 4.771 -11.791 6.613 1.00 93.25 169 THR A CA 1
ATOM 1364 C C . THR A 1 169 ? 5.881 -12.790 6.950 1.00 93.25 169 THR A C 1
ATOM 1366 O O . THR A 1 169 ? 5.767 -13.509 7.941 1.00 93.25 169 THR A O 1
ATOM 1369 N N . SER A 1 170 ? 6.971 -12.817 6.171 1.00 90.56 170 SER A N 1
ATOM 1370 C CA . SER A 1 170 ? 8.162 -13.628 6.458 1.00 90.56 170 SER A CA 1
ATOM 1371 C C . SER A 1 170 ? 9.035 -13.089 7.600 1.00 90.56 170 SER A C 1
ATOM 1373 O O . SER A 1 170 ? 9.916 -13.803 8.086 1.00 90.56 170 SER A O 1
ATOM 1375 N N . ILE A 1 171 ? 8.832 -11.832 8.009 1.00 88.56 171 ILE A N 1
ATOM 1376 C CA . ILE A 1 171 ? 9.591 -11.183 9.079 1.00 88.56 171 ILE A CA 1
ATOM 1377 C C . ILE A 1 171 ? 8.811 -11.334 10.395 1.00 88.56 171 ILE A C 1
ATOM 1379 O O . ILE A 1 171 ? 7.615 -11.036 10.419 1.00 88.56 171 ILE A O 1
ATOM 1383 N N . PRO A 1 172 ? 9.452 -11.781 11.495 1.00 91.81 172 PRO A N 1
ATOM 1384 C CA . PRO A 1 172 ? 8.799 -11.853 12.797 1.00 91.81 172 PRO A CA 1
ATOM 1385 C C . PRO A 1 172 ? 8.230 -10.500 13.228 1.00 91.81 172 PRO A C 1
ATOM 1387 O O . PRO A 1 172 ? 8.885 -9.466 13.093 1.00 91.81 172 PRO A O 1
ATOM 1390 N N . TYR A 1 173 ? 7.016 -10.521 13.772 1.00 94.44 173 TYR A N 1
ATOM 1391 C CA . TYR A 1 173 ? 6.360 -9.318 14.261 1.00 94.44 173 TYR A CA 1
ATOM 1392 C C . TYR A 1 173 ? 7.092 -8.724 15.472 1.00 94.44 173 TYR A C 1
ATOM 1394 O O . TYR A 1 173 ? 7.458 -9.435 16.409 1.00 94.44 173 TYR A O 1
ATOM 1402 N N . THR A 1 174 ? 7.236 -7.401 15.465 1.00 93.06 174 THR A N 1
ATOM 1403 C CA . THR A 1 174 ? 7.539 -6.571 16.636 1.00 93.06 174 THR A CA 1
ATOM 1404 C C . THR A 1 174 ? 6.654 -5.324 16.580 1.00 93.06 174 THR A C 1
ATOM 1406 O O . THR A 1 174 ? 6.261 -4.936 15.476 1.00 93.06 174 THR A O 1
ATOM 1409 N N . PRO A 1 175 ? 6.364 -4.648 17.708 1.00 93.06 175 PRO A N 1
ATOM 1410 C CA . PRO A 1 175 ? 5.564 -3.420 17.692 1.00 93.06 175 PRO A CA 1
ATOM 1411 C C . PRO A 1 175 ? 6.119 -2.354 16.732 1.00 93.06 175 PRO A C 1
ATOM 1413 O O . PRO A 1 175 ? 5.388 -1.821 15.900 1.00 93.06 175 PRO A O 1
ATOM 1416 N N . THR A 1 176 ? 7.437 -2.125 16.755 1.00 91.44 176 THR A N 1
ATOM 1417 C CA . THR A 1 176 ? 8.125 -1.182 15.856 1.00 91.44 176 THR A CA 1
ATOM 1418 C C . THR A 1 176 ? 7.930 -1.541 14.382 1.00 91.44 176 THR A C 1
ATOM 1420 O O . THR A 1 176 ? 7.683 -0.668 13.547 1.00 91.44 176 THR A O 1
ATOM 1423 N N . TYR A 1 177 ? 8.011 -2.832 14.042 1.00 92.12 177 TYR A N 1
ATOM 1424 C CA . TYR A 1 177 ? 7.779 -3.289 12.676 1.00 92.12 177 TYR A CA 1
ATOM 1425 C C . TYR A 1 177 ? 6.299 -3.172 12.281 1.00 92.12 177 TYR A C 1
ATOM 1427 O O . TYR A 1 177 ? 5.990 -2.690 11.190 1.00 92.12 177 TYR A O 1
ATOM 1435 N N . GLY A 1 178 ? 5.386 -3.529 13.188 1.00 95.56 178 GLY A N 1
ATOM 1436 C CA . GLY A 1 178 ? 3.943 -3.394 13.007 1.00 95.56 178 GLY A CA 1
ATOM 1437 C C . GLY A 1 178 ? 3.526 -1.964 12.674 1.00 95.56 178 GLY A C 1
ATOM 1438 O O . GLY A 1 178 ? 2.783 -1.750 11.719 1.00 95.56 178 GLY A O 1
ATOM 1439 N N . MET A 1 179 ? 4.072 -0.971 13.386 1.00 94.69 179 MET A N 1
ATOM 1440 C CA . MET A 1 179 ? 3.829 0.450 13.103 1.00 94.69 179 MET A CA 1
ATOM 1441 C C . MET A 1 179 ? 4.234 0.835 11.674 1.00 94.69 179 MET A C 1
ATOM 1443 O O . MET A 1 179 ? 3.448 1.450 10.958 1.00 94.69 179 MET A O 1
ATOM 1447 N N . LYS A 1 180 ? 5.413 0.405 11.207 1.00 93.31 180 LYS A N 1
ATOM 1448 C CA . LYS A 1 180 ? 5.860 0.693 9.831 1.00 93.31 180 LYS A CA 1
ATOM 1449 C C . LYS A 1 180 ? 5.000 0.028 8.764 1.00 93.31 180 LYS A C 1
ATOM 1451 O O . LYS A 1 180 ? 4.740 0.618 7.719 1.00 93.31 180 LYS A O 1
ATOM 1456 N N . ILE A 1 181 ? 4.539 -1.189 9.020 1.00 96.56 181 ILE A N 1
ATOM 1457 C CA . ILE A 1 181 ? 3.650 -1.899 8.098 1.00 96.56 181 ILE A CA 1
ATOM 1458 C C . ILE A 1 181 ? 2.234 -1.309 8.111 1.00 96.56 181 ILE A C 1
ATOM 1460 O O . ILE A 1 181 ? 1.572 -1.274 7.074 1.00 96.56 181 ILE A O 1
ATOM 1464 N N . ASN A 1 182 ? 1.787 -0.771 9.244 1.00 98.00 182 ASN A N 1
ATOM 1465 C CA . ASN A 1 182 ? 0.548 -0.008 9.321 1.00 98.00 182 ASN A CA 1
ATOM 1466 C C . ASN A 1 182 ? 0.599 1.254 8.444 1.00 98.00 182 ASN A C 1
ATOM 1468 O O . ASN A 1 182 ? -0.344 1.495 7.685 1.00 98.00 182 ASN A O 1
ATOM 1472 N N . ASP A 1 183 ? 1.707 2.002 8.495 1.00 97.25 183 ASP A N 1
ATOM 1473 C CA . ASP A 1 183 ? 1.927 3.186 7.652 1.00 97.25 183 ASP A CA 1
ATOM 1474 C C . ASP A 1 183 ? 1.889 2.826 6.160 1.00 97.25 183 ASP A C 1
ATOM 1476 O O . ASP A 1 183 ? 1.184 3.472 5.384 1.00 97.25 183 ASP A O 1
ATOM 1480 N N . LEU A 1 184 ? 2.551 1.732 5.765 1.00 97.56 184 LEU A N 1
ATOM 1481 C CA . LEU A 1 184 ? 2.497 1.203 4.397 1.00 97.56 184 LEU A CA 1
ATOM 1482 C C . LEU A 1 184 ? 1.057 0.924 3.935 1.00 97.56 184 LEU A C 1
ATOM 1484 O O . LEU A 1 184 ? 0.673 1.267 2.814 1.00 97.56 184 LEU A O 1
ATOM 1488 N N . GLY A 1 185 ? 0.247 0.311 4.803 1.00 98.50 185 GLY A N 1
ATOM 1489 C CA . GLY A 1 185 ? -1.169 0.073 4.531 1.00 98.50 185 GLY A CA 1
ATOM 1490 C C . GLY A 1 185 ? -1.933 1.374 4.273 1.00 98.50 185 GLY A C 1
ATOM 1491 O O . GLY A 1 185 ? -2.729 1.433 3.331 1.00 98.50 185 GLY A O 1
ATOM 1492 N N . LEU A 1 186 ? -1.652 2.425 5.055 1.00 98.62 186 LEU A N 1
ATOM 1493 C CA . LEU A 1 186 ? -2.294 3.736 4.924 1.00 98.62 186 LEU A CA 1
ATOM 1494 C C . LEU A 1 186 ? -1.897 4.417 3.611 1.00 98.62 186 LEU A C 1
ATOM 1496 O O . LEU A 1 186 ? -2.759 4.983 2.940 1.00 98.62 186 LEU A O 1
ATOM 1500 N N . GLU A 1 187 ? -0.626 4.331 3.210 1.00 98.62 187 GLU A N 1
ATOM 1501 C CA . GLU A 1 187 ? -0.143 4.848 1.923 1.00 98.62 187 GLU A CA 1
ATOM 1502 C C . GLU A 1 187 ? -0.846 4.184 0.729 1.00 98.62 187 GLU A C 1
ATOM 1504 O O . GLU A 1 187 ? -1.257 4.869 -0.215 1.00 98.62 187 GLU A O 1
ATOM 1509 N N . ALA A 1 188 ? -1.088 2.873 0.800 1.00 98.69 188 ALA A N 1
ATOM 1510 C CA . ALA A 1 188 ? -1.866 2.159 -0.210 1.00 98.69 188 ALA A CA 1
ATOM 1511 C C . ALA A 1 188 ? -3.349 2.585 -0.235 1.00 98.69 188 ALA A C 1
ATOM 1513 O O . ALA A 1 188 ? -3.908 2.770 -1.320 1.00 98.69 188 ALA A O 1
ATOM 1514 N N . VAL A 1 189 ? -3.980 2.823 0.926 1.00 98.62 189 VAL A N 1
ATOM 1515 C CA . VAL A 1 189 ? -5.361 3.351 0.987 1.00 98.62 189 VAL A CA 1
ATOM 1516 C C . VAL A 1 189 ? -5.436 4.761 0.390 1.00 98.62 189 VAL A C 1
ATOM 1518 O O . VAL A 1 189 ? -6.345 5.048 -0.390 1.00 98.62 189 VAL A O 1
ATOM 1521 N N . LYS A 1 190 ? -4.460 5.633 0.675 1.00 98.31 190 LYS A N 1
ATOM 1522 C CA . LYS A 1 190 ? -4.384 6.972 0.060 1.00 98.31 190 LYS A CA 1
ATOM 1523 C C . LYS A 1 190 ? -4.294 6.889 -1.466 1.00 98.31 190 LYS A C 1
ATOM 1525 O O . LYS A 1 190 ? -4.913 7.688 -2.165 1.00 98.31 190 LYS A O 1
ATOM 1530 N N . ALA A 1 191 ? -3.528 5.935 -1.995 1.00 98.38 191 ALA A N 1
ATOM 1531 C CA . ALA A 1 191 ? -3.417 5.728 -3.436 1.00 98.38 191 ALA A CA 1
ATOM 1532 C C . ALA A 1 191 ? -4.722 5.173 -4.036 1.00 98.38 191 ALA A C 1
ATOM 1534 O O . ALA A 1 191 ? -5.141 5.625 -5.106 1.00 98.38 191 ALA A O 1
ATOM 1535 N N . PHE A 1 192 ? -5.404 4.265 -3.325 1.00 98.19 192 PHE A N 1
ATOM 1536 C CA . PHE A 1 192 ? -6.731 3.778 -3.709 1.00 98.19 192 PHE A CA 1
ATOM 1537 C C . PHE A 1 192 ? -7.740 4.921 -3.810 1.00 98.19 192 PHE A C 1
ATOM 1539 O O . PHE A 1 192 ? -8.483 4.984 -4.787 1.00 98.19 192 PHE A O 1
ATOM 1546 N N . ASP A 1 193 ? -7.754 5.845 -2.847 1.00 96.56 193 ASP A N 1
ATOM 1547 C CA . ASP A 1 193 ? -8.697 6.964 -2.855 1.00 96.56 193 ASP A CA 1
ATOM 1548 C C . ASP A 1 193 ? -8.569 7.830 -4.122 1.00 96.56 193 ASP A C 1
ATOM 1550 O O . ASP A 1 193 ? -9.578 8.380 -4.566 1.00 96.56 193 ASP A O 1
ATOM 1554 N N . ILE A 1 194 ? -7.386 7.859 -4.751 1.00 96.75 194 ILE A N 1
ATOM 1555 C CA . ILE A 1 194 ? -7.097 8.593 -5.991 1.00 96.75 194 ILE A CA 1
ATOM 1556 C C . ILE A 1 194 ? -7.469 7.791 -7.246 1.00 96.75 194 ILE A C 1
ATOM 1558 O O . ILE A 1 194 ? -8.207 8.289 -8.091 1.00 96.75 194 ILE A O 1
ATOM 1562 N N . ASN A 1 195 ? -6.949 6.568 -7.408 1.00 95.44 195 ASN A N 1
ATOM 1563 C CA . ASN A 1 195 ? -7.060 5.827 -8.678 1.00 95.44 195 ASN A CA 1
ATOM 1564 C C . ASN A 1 195 ? -8.141 4.732 -8.688 1.00 95.44 195 ASN A C 1
ATOM 1566 O O . ASN A 1 195 ? -8.366 4.102 -9.721 1.00 95.44 195 ASN A O 1
ATOM 1570 N N . LYS A 1 196 ? -8.780 4.474 -7.539 1.00 95.06 196 LYS A N 1
ATOM 1571 C CA . LYS A 1 196 ? -9.793 3.428 -7.314 1.00 95.06 196 LYS A CA 1
ATOM 1572 C C . LYS A 1 196 ? -9.347 2.013 -7.720 1.00 95.06 196 LYS A C 1
ATOM 1574 O O . LYS A 1 196 ? -10.183 1.137 -7.959 1.00 95.06 196 LYS A O 1
ATOM 1579 N N . ASN A 1 197 ? -8.038 1.747 -7.768 1.00 95.38 197 ASN A N 1
ATOM 1580 C CA . ASN A 1 197 ? -7.503 0.427 -8.088 1.00 95.38 197 ASN A CA 1
ATOM 1581 C C . ASN A 1 197 ? -7.795 -0.555 -6.947 1.00 95.38 197 ASN A C 1
ATOM 1583 O O . ASN A 1 197 ? -7.123 -0.554 -5.917 1.00 95.38 197 ASN A O 1
ATOM 1587 N N . LYS A 1 198 ? -8.766 -1.449 -7.157 1.00 96.56 198 LYS A N 1
ATOM 1588 C CA . LYS A 1 198 ? -9.208 -2.434 -6.156 1.00 96.56 198 LYS A CA 1
ATOM 1589 C C . LYS A 1 198 ? -8.083 -3.329 -5.622 1.00 96.56 198 LYS A C 1
ATOM 1591 O O . LYS A 1 198 ? -8.192 -3.784 -4.486 1.00 96.56 198 LYS A O 1
ATOM 1596 N N . LYS A 1 199 ? -6.999 -3.550 -6.383 1.00 96.81 199 LYS A N 1
ATOM 1597 C CA . LYS A 1 199 ? -5.831 -4.311 -5.901 1.00 96.81 199 LYS A CA 1
ATOM 1598 C C . LYS A 1 199 ? -5.204 -3.663 -4.662 1.00 96.81 199 LYS A C 1
ATOM 1600 O O . LYS A 1 199 ? -4.822 -4.382 -3.747 1.00 96.81 199 LYS A O 1
ATOM 1605 N N . LEU A 1 200 ? -5.174 -2.329 -4.593 1.00 98.12 200 LEU A N 1
ATOM 1606 C CA . LEU A 1 200 ? -4.660 -1.594 -3.432 1.00 98.12 200 LEU A CA 1
ATOM 1607 C C . LEU A 1 200 ? -5.516 -1.837 -2.188 1.00 98.12 200 LEU A C 1
ATOM 1609 O O . LEU A 1 200 ? -4.979 -2.063 -1.112 1.00 98.12 200 LEU A O 1
ATOM 1613 N N . LEU A 1 201 ? -6.842 -1.864 -2.338 1.00 97.38 201 LEU A N 1
ATOM 1614 C CA . LEU A 1 201 ? -7.740 -2.124 -1.213 1.00 97.38 201 LEU A CA 1
ATOM 1615 C C . LEU A 1 201 ? -7.617 -3.567 -0.702 1.00 97.38 201 LEU A C 1
ATOM 1617 O O . LEU A 1 201 ? -7.625 -3.801 0.505 1.00 97.38 201 LEU A O 1
ATOM 1621 N N . VAL A 1 202 ? -7.468 -4.539 -1.610 1.00 98.38 202 VAL A N 1
ATOM 1622 C CA . VAL A 1 202 ? -7.183 -5.940 -1.249 1.00 98.38 202 VAL A CA 1
ATOM 1623 C C . VAL A 1 202 ? -5.849 -6.046 -0.508 1.00 98.38 202 VAL A C 1
ATOM 1625 O O . VAL A 1 202 ? -5.796 -6.653 0.560 1.00 98.38 202 VAL A O 1
ATOM 1628 N N . PHE A 1 203 ? -4.808 -5.397 -1.030 1.00 98.44 203 PHE A N 1
ATOM 1629 C CA . PHE A 1 203 ? -3.482 -5.345 -0.421 1.00 98.44 203 PHE A CA 1
ATOM 1630 C C . PHE A 1 203 ? -3.508 -4.736 0.990 1.00 98.44 203 PHE A C 1
ATOM 1632 O O . PHE A 1 203 ? -3.020 -5.355 1.936 1.00 98.44 203 PHE A O 1
ATOM 1639 N N . SER A 1 204 ? -4.150 -3.577 1.175 1.00 98.56 204 SER A N 1
ATOM 1640 C CA . SER A 1 204 ? -4.304 -2.945 2.492 1.00 98.56 204 SER A CA 1
ATOM 1641 C C . SER A 1 204 ? -5.051 -3.849 3.478 1.00 98.56 204 SER A C 1
ATOM 1643 O O . SER A 1 204 ? -4.617 -4.005 4.617 1.00 98.56 204 SER A O 1
ATOM 1645 N N . LYS A 1 205 ? -6.126 -4.529 3.050 1.00 98.31 205 LYS A N 1
ATOM 1646 C CA . LYS A 1 205 ? -6.831 -5.500 3.908 1.00 98.31 205 LYS A CA 1
ATOM 1647 C C . LYS A 1 205 ? -5.940 -6.667 4.326 1.00 98.31 205 LYS A C 1
ATOM 1649 O O . LYS A 1 205 ? -6.019 -7.089 5.479 1.00 98.31 205 LYS A O 1
ATOM 1654 N N . GLN A 1 206 ? -5.101 -7.190 3.430 1.00 98.56 206 GLN A N 1
ATOM 1655 C CA . GLN A 1 206 ? -4.151 -8.258 3.762 1.00 98.56 206 GLN A CA 1
ATOM 1656 C C . GLN A 1 206 ? -3.104 -7.786 4.778 1.00 98.56 206 GLN A C 1
ATOM 1658 O O . GLN A 1 206 ? -2.831 -8.512 5.735 1.00 98.56 206 GLN A O 1
ATOM 1663 N N . ILE A 1 207 ? -2.588 -6.559 4.623 1.00 98.50 207 ILE A N 1
ATOM 1664 C CA . ILE A 1 207 ? -1.706 -5.917 5.609 1.00 98.50 207 ILE A CA 1
ATOM 1665 C C . ILE A 1 207 ? -2.376 -5.871 6.984 1.00 98.50 207 ILE A C 1
ATOM 1667 O O . ILE A 1 207 ? -1.829 -6.400 7.952 1.00 98.50 207 ILE A O 1
ATOM 1671 N N . TYR A 1 208 ? -3.575 -5.289 7.078 1.00 98.62 208 TYR A N 1
ATOM 1672 C CA . TYR A 1 208 ? -4.234 -5.117 8.373 1.00 98.62 208 TYR A CA 1
ATOM 1673 C C . TYR A 1 208 ? -4.693 -6.443 8.979 1.00 98.62 208 TYR A C 1
ATOM 1675 O O . TYR A 1 208 ? -4.629 -6.609 10.191 1.00 98.62 208 TYR A O 1
ATOM 1683 N N . SER A 1 209 ? -5.057 -7.429 8.155 1.00 98.38 209 SER A N 1
ATOM 1684 C CA . SER A 1 209 ? -5.349 -8.787 8.635 1.00 98.38 209 SER A CA 1
ATOM 1685 C C . SER A 1 209 ? -4.116 -9.443 9.261 1.00 98.38 209 SER A C 1
ATOM 1687 O O . SER A 1 209 ? -4.223 -10.105 10.291 1.00 98.38 209 SER A O 1
ATOM 1689 N N . TRP A 1 210 ? -2.933 -9.264 8.660 1.00 98.31 210 TRP A N 1
ATOM 1690 C CA . TRP A 1 210 ? -1.687 -9.766 9.239 1.00 98.31 210 TRP A CA 1
ATOM 1691 C C . TRP A 1 210 ? -1.326 -9.034 10.535 1.00 98.31 210 TRP A C 1
ATOM 1693 O O . TRP A 1 210 ? -0.947 -9.688 11.504 1.00 98.31 210 TRP A O 1
ATOM 1703 N N . LEU A 1 211 ? -1.492 -7.709 10.585 1.00 98.50 211 LEU A N 1
ATOM 1704 C CA . LEU A 1 211 ? -1.262 -6.923 11.800 1.00 98.50 211 LEU A CA 1
ATOM 1705 C C . LEU A 1 211 ? -2.182 -7.369 12.945 1.00 98.50 211 LEU A C 1
ATOM 1707 O O . LEU A 1 211 ? -1.691 -7.718 14.012 1.00 98.50 211 LEU A O 1
ATOM 1711 N N . LEU A 1 212 ? -3.489 -7.480 12.693 1.00 98.31 212 LEU A N 1
ATOM 1712 C CA . LEU A 1 212 ? -4.478 -7.920 13.685 1.00 98.31 212 LEU A CA 1
ATOM 1713 C C . LEU A 1 212 ? -4.273 -9.364 14.146 1.00 98.31 212 LEU A C 1
ATOM 1715 O O . LEU A 1 212 ? -4.599 -9.701 15.275 1.00 98.31 212 LEU A O 1
ATOM 1719 N N . LYS A 1 213 ? -3.700 -10.232 13.307 1.00 98.12 213 LYS A N 1
ATOM 1720 C CA . LYS A 1 213 ? -3.324 -11.586 13.733 1.00 98.12 213 LYS A CA 1
ATOM 1721 C C . LYS A 1 213 ? -2.205 -11.579 14.784 1.00 98.12 213 LYS A C 1
ATOM 1723 O O . LYS A 1 213 ? -2.107 -12.530 15.556 1.00 98.12 213 LYS A O 1
ATOM 1728 N N . ASN A 1 214 ? -1.342 -10.562 14.775 1.00 97.69 214 ASN A N 1
ATOM 1729 C CA . ASN A 1 214 ? -0.212 -10.446 15.698 1.00 97.69 214 ASN A CA 1
ATOM 1730 C C . ASN A 1 214 ? -0.511 -9.538 16.904 1.00 97.69 214 ASN A C 1
ATOM 1732 O O . ASN A 1 214 ? 0.067 -9.754 17.966 1.00 97.69 214 ASN A O 1
ATOM 1736 N N . ASP A 1 215 ? -1.396 -8.552 16.746 1.00 97.19 215 ASP A N 1
ATOM 1737 C CA . ASP A 1 215 ? -1.816 -7.616 17.791 1.00 97.19 215 ASP A CA 1
ATOM 1738 C C . ASP A 1 215 ? -3.270 -7.171 17.544 1.00 97.19 215 ASP A C 1
ATOM 1740 O O . ASP A 1 215 ? -3.546 -6.171 16.877 1.00 97.19 215 ASP A O 1
ATOM 1744 N N . ASP A 1 216 ? -4.216 -7.971 18.039 1.00 94.38 216 ASP A N 1
ATOM 1745 C CA . ASP A 1 216 ? -5.659 -7.801 17.825 1.00 94.38 216 ASP A CA 1
ATOM 1746 C C . ASP A 1 216 ? -6.283 -6.684 18.675 1.00 94.38 216 ASP A C 1
ATOM 1748 O O . ASP A 1 216 ? -7.397 -6.239 18.395 1.00 94.38 216 ASP A O 1
ATOM 1752 N N . LYS A 1 217 ? -5.561 -6.206 19.694 1.00 91.75 217 LYS A N 1
ATOM 1753 C CA . LYS A 1 217 ? -5.997 -5.124 20.592 1.00 91.75 217 LYS A CA 1
ATOM 1754 C C . LYS A 1 217 ? -5.562 -3.744 20.118 1.00 91.75 217 LYS A C 1
ATOM 1756 O O . LYS A 1 217 ? -6.008 -2.744 20.675 1.00 91.75 217 LYS A O 1
ATOM 1761 N N . ASN A 1 218 ? -4.710 -3.672 19.101 1.00 95.75 218 ASN A N 1
ATOM 1762 C CA . ASN A 1 218 ? -4.234 -2.410 18.561 1.00 95.75 218 ASN A CA 1
ATOM 1763 C C . ASN A 1 218 ? -5.361 -1.679 17.813 1.00 95.75 218 ASN A C 1
ATOM 1765 O O . ASN A 1 218 ? -5.671 -1.979 16.656 1.00 95.75 218 ASN A O 1
ATOM 1769 N N . ILE A 1 219 ? -5.983 -0.704 18.480 1.00 95.81 219 ILE A N 1
ATOM 1770 C CA . ILE A 1 219 ? -7.125 0.053 17.950 1.00 95.81 219 ILE A CA 1
ATOM 1771 C C . ILE A 1 219 ? -6.816 0.700 16.586 1.00 95.81 219 ILE A C 1
ATOM 1773 O O . ILE A 1 219 ? -7.641 0.550 15.681 1.00 95.81 219 ILE A O 1
ATOM 1777 N N . PRO A 1 220 ? -5.650 1.342 16.359 1.00 96.50 220 PRO A N 1
ATOM 1778 C CA . PRO A 1 220 ? -5.264 1.809 15.028 1.00 96.50 220 PRO A CA 1
ATOM 1779 C C . PRO A 1 220 ? -5.346 0.735 13.933 1.00 96.50 220 PRO A C 1
ATOM 1781 O O . PRO A 1 220 ? -5.865 1.013 12.851 1.00 96.50 220 PRO A O 1
ATOM 1784 N N . TYR A 1 221 ? -4.895 -0.497 14.193 1.00 98.12 221 TYR A N 1
ATOM 1785 C CA . TYR A 1 221 ? -4.963 -1.580 13.201 1.00 98.12 221 TYR A CA 1
ATOM 1786 C C . TYR A 1 221 ? -6.410 -1.981 12.907 1.00 98.12 221 TYR A C 1
ATOM 1788 O O . TYR A 1 221 ? -6.765 -2.192 11.744 1.00 98.12 221 TYR A O 1
ATOM 1796 N N . VAL A 1 222 ? -7.262 -2.018 13.938 1.00 97.94 222 VAL A N 1
ATOM 1797 C CA . VAL A 1 222 ? -8.697 -2.294 13.788 1.00 97.94 222 VAL A CA 1
ATOM 1798 C C . VAL A 1 222 ? -9.352 -1.207 12.938 1.00 97.94 222 VAL A C 1
ATOM 1800 O O . VAL A 1 222 ? -9.955 -1.510 11.908 1.00 97.94 222 VAL A O 1
ATOM 1803 N N . LEU A 1 223 ? -9.175 0.066 13.300 1.00 98.12 223 LEU A N 1
ATOM 1804 C CA . LEU A 1 223 ? -9.705 1.204 12.542 1.00 98.12 223 LEU A CA 1
ATOM 1805 C C . LEU A 1 223 ? -9.279 1.160 11.076 1.00 98.12 223 LEU A C 1
ATOM 1807 O O . LEU A 1 223 ? -10.087 1.395 10.173 1.00 98.12 223 LEU A O 1
ATOM 1811 N N . ASN A 1 224 ? -8.018 0.809 10.834 1.00 98.56 224 ASN A N 1
ATOM 1812 C CA . ASN A 1 224 ? -7.468 0.768 9.493 1.00 98.56 224 ASN A CA 1
ATOM 1813 C C . ASN A 1 224 ? -7.981 -0.416 8.655 1.00 98.56 224 ASN A C 1
ATOM 1815 O O . ASN A 1 224 ? -8.199 -0.278 7.448 1.00 98.56 224 ASN A O 1
ATOM 1819 N N . TYR A 1 225 ? -8.288 -1.547 9.287 1.00 98.69 225 TYR A N 1
ATOM 1820 C CA . TYR A 1 225 ? -9.008 -2.641 8.639 1.00 98.69 225 TYR A CA 1
ATOM 1821 C C . TYR A 1 225 ? -10.450 -2.243 8.280 1.00 98.69 225 TYR A C 1
ATOM 1823 O O . TYR A 1 225 ? -10.872 -2.382 7.128 1.00 98.69 225 TYR A O 1
ATOM 1831 N N . TYR A 1 226 ? -11.200 -1.680 9.234 1.00 98.50 226 TYR A N 1
ATOM 1832 C CA . TYR A 1 226 ? -12.602 -1.304 9.023 1.00 98.50 226 TYR A CA 1
ATOM 1833 C C . TYR A 1 226 ? -12.767 -0.169 8.006 1.00 98.50 226 TYR A C 1
ATOM 1835 O O . TYR A 1 226 ? -13.694 -0.209 7.198 1.00 98.50 226 TYR A O 1
ATOM 1843 N N . GLN A 1 227 ? -11.848 0.802 7.945 1.00 98.31 227 GLN A N 1
ATOM 1844 C CA . GLN A 1 227 ? -11.905 1.831 6.898 1.00 98.31 227 GLN A CA 1
ATOM 1845 C C . GLN A 1 227 ? -11.690 1.257 5.488 1.00 98.31 227 GLN A C 1
ATOM 1847 O O . GLN A 1 227 ? -12.126 1.867 4.509 1.00 98.31 227 GLN A O 1
ATOM 1852 N N . CYS A 1 228 ? -11.005 0.112 5.360 1.00 98.44 228 CYS A N 1
ATOM 1853 C CA . CYS A 1 228 ? -10.883 -0.582 4.081 1.00 98.44 228 CYS A CA 1
ATOM 1854 C C . CYS A 1 228 ? -12.200 -1.268 3.709 1.00 98.44 228 CYS A C 1
ATOM 1856 O O . CYS A 1 228 ? -12.632 -1.187 2.562 1.00 98.44 228 CYS A O 1
ATOM 1858 N N . LEU A 1 229 ? -12.858 -1.906 4.681 1.00 97.94 229 LEU A N 1
ATOM 1859 C CA . LEU A 1 229 ? -14.171 -2.517 4.477 1.00 97.94 229 LEU A CA 1
ATOM 1860 C C . LEU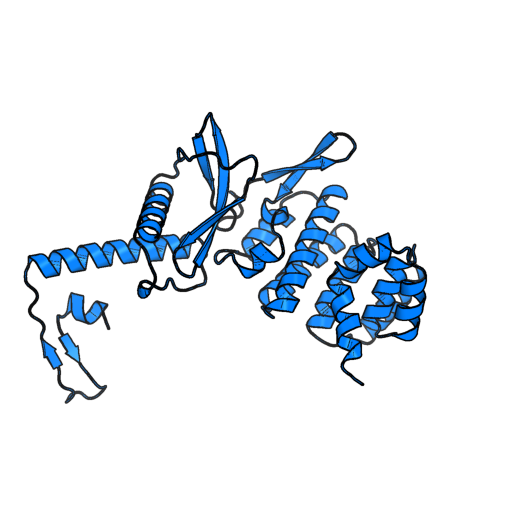 A 1 229 ? -15.220 -1.479 4.068 1.00 97.94 229 LEU A C 1
ATOM 1862 O O . LEU A 1 229 ? -15.940 -1.713 3.102 1.00 97.94 229 LEU A O 1
ATOM 1866 N N . LEU A 1 230 ? -15.245 -0.313 4.724 1.00 97.38 230 LEU A N 1
ATOM 1867 C CA . LEU A 1 230 ? -16.206 0.751 4.409 1.00 97.38 230 LEU A CA 1
ATOM 1868 C C . LEU A 1 230 ? -16.055 1.288 2.976 1.00 97.38 230 LEU A C 1
ATOM 1870 O O . LEU A 1 230 ? -17.031 1.666 2.337 1.00 97.38 230 LEU A O 1
ATOM 1874 N N . ARG A 1 231 ? -14.826 1.293 2.445 1.00 96.50 231 ARG A N 1
ATOM 1875 C CA . ARG A 1 231 ? -14.540 1.658 1.044 1.00 96.50 231 ARG A CA 1
ATOM 1876 C C . ARG A 1 231 ? -14.995 0.610 0.035 1.00 96.50 231 ARG A C 1
ATOM 1878 O O . ARG A 1 231 ? -15.158 0.925 -1.141 1.00 96.50 231 ARG A O 1
ATOM 1885 N N . GLU A 1 232 ? -15.139 -0.636 0.468 1.00 94.69 232 GLU A N 1
ATOM 1886 C CA . GLU A 1 232 ? -15.582 -1.744 -0.373 1.00 94.69 232 GLU A CA 1
ATOM 1887 C C . GLU A 1 232 ? -17.106 -1.886 -0.361 1.00 94.69 232 GLU A C 1
ATOM 1889 O O . GLU A 1 232 ? -17.702 -2.192 -1.396 1.00 94.69 232 GLU A O 1
ATOM 1894 N N . ARG A 1 233 ? -17.730 -1.681 0.806 1.00 95.38 233 ARG A N 1
ATOM 1895 C CA . ARG A 1 233 ? -19.168 -1.858 1.038 1.00 95.38 233 ARG A CA 1
ATOM 1896 C C . ARG A 1 233 ? -19.625 -1.216 2.352 1.00 95.38 233 ARG A C 1
ATOM 1898 O O . ARG A 1 233 ? -18.824 -0.892 3.218 1.00 95.38 233 ARG A O 1
ATOM 1905 N N . ASN A 1 234 ? -20.939 -1.165 2.550 1.00 95.50 234 ASN A N 1
ATOM 1906 C CA . ASN A 1 234 ? -21.526 -0.845 3.852 1.00 95.50 234 ASN A CA 1
ATOM 1907 C C . ASN A 1 234 ? -21.226 -1.933 4.894 1.00 95.50 234 ASN A C 1
ATOM 1909 O O . ASN A 1 234 ? -21.076 -3.112 4.548 1.00 95.50 234 ASN A O 1
ATOM 1913 N N . PHE A 1 235 ? -21.176 -1.544 6.169 1.00 97.44 235 PHE A N 1
ATOM 1914 C CA . PHE A 1 235 ? -21.016 -2.476 7.283 1.00 97.44 235 PHE A CA 1
ATOM 1915 C C . PHE A 1 235 ? -22.249 -3.349 7.515 1.00 97.44 235 PHE A C 1
ATOM 1917 O O . PHE A 1 235 ? -23.384 -2.954 7.251 1.00 97.44 235 PHE A O 1
ATOM 1924 N N . THR A 1 236 ? -21.989 -4.548 8.024 1.00 97.94 236 THR A N 1
ATOM 1925 C CA . THR A 1 236 ? -22.997 -5.446 8.596 1.00 97.94 236 THR A CA 1
ATOM 1926 C C . THR A 1 236 ? -23.381 -4.994 10.007 1.00 97.94 236 THR A C 1
ATOM 1928 O O . THR A 1 236 ? -22.683 -4.184 10.622 1.00 97.94 236 THR A O 1
ATOM 1931 N N . ASN A 1 237 ? -24.482 -5.521 10.547 1.00 97.62 237 ASN A N 1
ATOM 1932 C CA . ASN A 1 237 ? -24.907 -5.183 11.908 1.00 97.62 237 ASN A CA 1
ATOM 1933 C C . ASN A 1 237 ? -23.879 -5.647 12.948 1.00 97.62 237 ASN A C 1
ATOM 1935 O O . ASN A 1 237 ? -23.610 -4.930 13.907 1.00 97.62 237 ASN A O 1
ATOM 1939 N N . GLU A 1 238 ? -23.264 -6.807 12.723 1.00 98.06 238 GLU A N 1
ATOM 1940 C CA . GLU A 1 238 ? -22.237 -7.383 13.590 1.00 98.06 238 GLU A CA 1
ATOM 1941 C C . GLU A 1 238 ? -20.980 -6.501 13.631 1.00 98.06 238 GLU A C 1
ATOM 1943 O O . GLU A 1 238 ? -20.389 -6.287 14.688 1.00 98.06 238 GLU A O 1
ATOM 1948 N N . GLU A 1 239 ? -20.591 -5.938 12.486 1.00 98.06 239 GLU A N 1
ATOM 1949 C CA . GLU A 1 239 ? -19.468 -5.001 12.370 1.00 98.06 239 GLU A CA 1
ATOM 1950 C C . GLU A 1 239 ? -19.754 -3.654 13.037 1.00 98.06 239 GLU A C 1
ATOM 1952 O O . GLU A 1 239 ? -18.878 -3.096 13.699 1.00 98.06 239 GLU A O 1
ATOM 1957 N N . ILE A 1 240 ? -20.981 -3.143 12.902 1.00 97.88 240 ILE A N 1
ATOM 1958 C CA . ILE A 1 240 ? -21.421 -1.933 13.606 1.00 97.88 240 ILE A CA 1
ATOM 1959 C C . ILE A 1 240 ? -21.372 -2.165 15.120 1.00 97.88 240 ILE A C 1
ATOM 1961 O O . ILE A 1 240 ? -20.821 -1.343 15.851 1.00 97.88 240 ILE A O 1
ATOM 1965 N N . GLU A 1 241 ? -21.897 -3.295 15.598 1.00 97.38 241 GLU A N 1
ATOM 1966 C CA . GLU A 1 241 ? -21.875 -3.641 17.021 1.00 97.38 241 GLU A CA 1
ATOM 1967 C C . GLU A 1 241 ? -20.438 -3.790 17.547 1.00 97.38 241 GLU A C 1
ATOM 1969 O O . GLU A 1 241 ? -20.128 -3.327 18.647 1.00 97.38 241 GLU A O 1
ATOM 1974 N N . ALA A 1 242 ? -19.535 -4.373 16.751 1.00 96.81 242 ALA A N 1
ATOM 1975 C CA . ALA A 1 242 ? -18.119 -4.477 17.093 1.00 96.81 242 ALA A CA 1
ATOM 1976 C C . ALA A 1 242 ? -17.448 -3.100 17.234 1.00 96.81 242 ALA A C 1
ATOM 1978 O O . ALA A 1 242 ? -16.719 -2.877 18.200 1.00 96.81 242 ALA A O 1
ATOM 1979 N N . LEU A 1 243 ? -17.725 -2.157 16.325 1.00 97.44 243 LEU A N 1
ATOM 1980 C CA . LEU A 1 243 ? -17.212 -0.783 16.412 1.00 97.44 243 LEU A CA 1
ATOM 1981 C C . LEU A 1 243 ? -17.773 -0.024 17.622 1.00 97.44 243 LEU A C 1
ATOM 1983 O O . LEU A 1 243 ? -17.037 0.717 18.273 1.00 97.44 243 LEU A O 1
ATOM 1987 N N . ILE A 1 244 ? -19.051 -0.229 17.959 1.00 96.25 244 ILE A N 1
ATOM 1988 C CA . ILE A 1 244 ? -19.659 0.355 19.164 1.00 96.25 244 ILE A CA 1
ATOM 1989 C C . ILE A 1 244 ? -18.943 -0.154 20.420 1.00 96.25 244 ILE A C 1
ATOM 1991 O O . ILE A 1 244 ? -18.557 0.656 21.259 1.00 96.25 244 ILE A O 1
ATOM 1995 N N . LYS A 1 245 ? -18.695 -1.466 20.522 1.00 96.00 245 LYS A N 1
ATOM 1996 C CA . LYS A 1 245 ? -17.953 -2.061 21.649 1.00 96.00 245 LYS A CA 1
ATOM 1997 C C . LYS A 1 245 ? -16.508 -1.567 21.715 1.00 96.00 245 LYS A C 1
ATOM 1999 O O . LYS A 1 245 ? -16.026 -1.235 22.791 1.00 96.00 245 LYS A O 1
ATOM 2004 N N . LEU A 1 246 ? -15.830 -1.455 20.570 1.00 95.88 246 LEU A N 1
ATOM 2005 C CA . LEU A 1 246 ? -14.455 -0.941 20.496 1.00 95.88 246 LEU A CA 1
ATOM 2006 C C . LEU A 1 246 ? -14.335 0.475 21.076 1.00 95.88 246 LEU A C 1
ATOM 2008 O O . LEU A 1 246 ? -13.317 0.835 21.664 1.00 95.88 246 LEU A O 1
ATOM 2012 N N . LYS A 1 247 ? -15.388 1.282 20.933 1.00 94.44 247 LYS A N 1
ATOM 2013 C CA . LYS A 1 247 ? -15.425 2.650 21.450 1.00 94.44 247 LYS A CA 1
ATOM 2014 C C . LYS A 1 247 ? -15.388 2.718 22.972 1.00 94.44 247 LYS A C 1
ATOM 2016 O O . LYS A 1 247 ? -14.852 3.679 23.512 1.00 94.44 247 LYS A O 1
ATOM 2021 N N . GLU A 1 248 ? -15.918 1.708 23.657 1.00 91.88 248 GLU A N 1
ATOM 2022 C CA . GLU A 1 248 ? -15.876 1.610 25.123 1.00 91.88 248 GLU A CA 1
ATOM 2023 C C . GLU A 1 248 ? -14.449 1.384 25.641 1.00 91.88 248 GLU A C 1
ATOM 2025 O O . GLU A 1 248 ? -14.148 1.712 26.786 1.00 91.88 248 GLU A O 1
ATOM 2030 N N . THR A 1 249 ? -13.566 0.855 24.789 1.00 92.31 249 THR A N 1
ATOM 2031 C CA . THR A 1 249 ? -12.151 0.605 25.095 1.00 92.31 249 THR A CA 1
ATOM 2032 C C . THR A 1 249 ? -11.206 1.654 24.513 1.00 92.31 249 THR A C 1
ATOM 2034 O O . THR A 1 249 ? -9.997 1.519 24.668 1.00 92.31 249 THR A O 1
ATOM 2037 N N . ALA A 1 250 ? -11.727 2.670 23.819 1.00 91.44 250 ALA A N 1
ATOM 2038 C CA . ALA A 1 250 ? -10.908 3.705 23.201 1.00 91.44 250 ALA A CA 1
ATOM 2039 C C . ALA A 1 250 ? -10.199 4.561 24.260 1.00 91.44 250 ALA A C 1
ATOM 2041 O O . ALA A 1 250 ? -10.808 5.006 25.233 1.00 91.44 250 ALA A O 1
ATOM 2042 N N . GLU A 1 251 ? -8.910 4.804 24.045 1.00 89.81 251 GLU A N 1
ATOM 2043 C CA . GLU A 1 251 ? -8.028 5.428 25.037 1.00 89.81 251 GLU A CA 1
ATOM 2044 C C . GLU A 1 251 ? -7.994 6.956 24.917 1.00 89.81 251 GLU A C 1
ATOM 2046 O O . GLU A 1 251 ? -7.750 7.659 25.899 1.00 89.81 251 GLU A O 1
ATOM 2051 N N . ASP A 1 252 ? -8.255 7.482 23.718 1.00 92.88 252 ASP A N 1
ATOM 2052 C CA . ASP A 1 252 ? -8.094 8.898 23.404 1.00 92.88 252 ASP A CA 1
ATOM 2053 C C . ASP A 1 252 ? -9.159 9.435 22.424 1.00 92.88 252 ASP A C 1
ATOM 2055 O O . ASP A 1 252 ? -9.937 8.701 21.805 1.00 92.88 252 ASP A O 1
ATOM 2059 N N . ALA A 1 253 ? -9.204 10.765 22.289 1.00 93.94 253 ALA A N 1
ATOM 2060 C CA . ALA A 1 253 ? -10.158 11.457 21.423 1.00 93.94 253 ALA A CA 1
ATOM 2061 C C . ALA A 1 253 ? -9.967 11.139 19.929 1.00 93.94 253 ALA A C 1
ATOM 2063 O O . ALA A 1 253 ? -10.945 11.165 19.183 1.00 93.94 253 ALA A O 1
ATOM 2064 N N . THR A 1 254 ? -8.747 10.817 19.496 1.00 95.19 254 THR A N 1
ATOM 2065 C CA . THR A 1 254 ? -8.418 10.476 18.105 1.00 95.19 254 THR A CA 1
ATOM 2066 C C . THR A 1 254 ? -8.992 9.115 17.726 1.00 95.19 254 THR A C 1
ATOM 2068 O O . THR A 1 254 ? -9.586 8.963 16.656 1.00 95.19 254 THR A O 1
ATOM 2071 N N . GLN A 1 255 ? -8.883 8.133 18.620 1.00 95.75 255 GLN A N 1
ATOM 2072 C CA . GLN A 1 255 ? -9.484 6.815 18.447 1.00 95.75 255 GLN A CA 1
ATOM 2073 C C . GLN A 1 255 ? -11.007 6.921 18.392 1.00 95.75 255 GLN A C 1
ATOM 2075 O O . GLN A 1 255 ? -11.626 6.409 17.457 1.00 95.75 255 GLN A O 1
ATOM 2080 N N . ILE A 1 256 ? -11.615 7.650 19.337 1.00 97.00 256 ILE A N 1
ATOM 2081 C CA . ILE A 1 256 ? -13.069 7.847 19.345 1.00 97.00 256 ILE A CA 1
ATOM 2082 C C . ILE A 1 256 ? -13.528 8.567 18.072 1.00 97.00 256 ILE A C 1
ATOM 2084 O O . ILE A 1 256 ? -14.526 8.162 17.471 1.00 97.00 256 ILE A O 1
ATOM 2088 N N . LEU A 1 257 ? -12.793 9.587 17.619 1.00 97.56 257 LEU A N 1
ATOM 2089 C CA . LEU A 1 257 ? -13.060 10.270 16.356 1.00 97.56 257 LEU A CA 1
ATOM 2090 C C . LEU A 1 257 ? -13.048 9.290 15.174 1.00 97.56 257 LEU A C 1
ATOM 2092 O O . LEU A 1 257 ? -13.999 9.272 14.393 1.00 97.56 257 LEU A O 1
ATOM 2096 N N . GLY A 1 258 ? -12.015 8.450 15.063 1.00 97.25 258 GLY A N 1
ATOM 2097 C CA . GLY A 1 258 ? -11.912 7.438 14.009 1.00 97.25 258 GLY A CA 1
ATOM 2098 C C . GLY A 1 258 ? -13.100 6.473 13.998 1.00 97.25 258 GLY A C 1
ATOM 2099 O O . GLY A 1 258 ? -13.707 6.260 12.949 1.00 97.25 258 GLY A O 1
ATOM 2100 N N . ILE A 1 259 ? -13.495 5.955 15.165 1.00 98.00 259 ILE A N 1
ATOM 2101 C CA . ILE A 1 259 ? -14.670 5.076 15.298 1.00 98.00 259 ILE A CA 1
ATOM 2102 C C . ILE A 1 259 ? -15.950 5.810 14.880 1.00 98.00 259 ILE A C 1
ATOM 2104 O O . ILE A 1 259 ? -16.772 5.265 14.145 1.00 98.00 259 ILE A O 1
ATOM 2108 N N . SER A 1 260 ? -16.105 7.062 15.309 1.00 97.56 260 SER A N 1
ATOM 2109 C CA . SER A 1 260 ? -17.289 7.880 15.014 1.00 97.56 260 SER A CA 1
ATOM 2110 C C . SER A 1 260 ? -17.441 8.143 13.515 1.00 97.56 260 SER A C 1
ATOM 2112 O O . SER A 1 260 ? -18.552 8.066 12.992 1.00 97.56 260 SER A O 1
ATOM 2114 N N . ILE A 1 261 ? -16.323 8.373 12.811 1.00 97.75 261 ILE A N 1
ATOM 2115 C CA . ILE A 1 261 ? -16.297 8.509 11.347 1.00 97.75 261 ILE A CA 1
ATOM 2116 C C . ILE A 1 261 ? -16.751 7.210 10.675 1.00 97.75 261 ILE A C 1
ATOM 2118 O O . ILE A 1 261 ? -17.594 7.252 9.783 1.00 97.75 261 ILE A O 1
ATOM 2122 N N . LEU A 1 262 ? -16.239 6.055 11.113 1.00 97.88 262 LEU A N 1
ATOM 2123 C CA . LEU A 1 262 ? -16.629 4.755 10.551 1.00 97.88 262 LEU A CA 1
ATOM 2124 C C . LEU A 1 262 ? -18.116 4.451 10.761 1.00 97.88 262 LEU A C 1
ATOM 2126 O O . LEU A 1 262 ? -18.765 3.915 9.868 1.00 97.88 262 LEU A O 1
ATOM 2130 N N . LEU A 1 263 ? -18.668 4.834 11.912 1.00 96.75 263 LEU A N 1
ATOM 2131 C CA . LEU A 1 263 ? -20.095 4.696 12.216 1.00 96.75 263 LEU A CA 1
ATOM 2132 C C . LEU A 1 263 ? -20.980 5.734 11.500 1.00 96.75 263 LEU A C 1
ATOM 2134 O O . LEU A 1 263 ? -22.200 5.689 11.641 1.00 96.75 263 LEU A O 1
ATOM 2138 N N . GLY A 1 264 ? -20.396 6.687 10.763 1.00 94.88 264 GLY A N 1
ATOM 2139 C CA . GLY A 1 264 ? -21.134 7.771 10.110 1.00 94.88 264 GLY A CA 1
ATOM 2140 C C . GLY A 1 264 ? -21.771 8.768 11.088 1.00 94.88 264 GLY A C 1
ATOM 2141 O O . GLY A 1 264 ? -22.683 9.506 10.711 1.00 94.88 264 GLY A O 1
ATOM 2142 N N . ASN A 1 265 ? -21.318 8.812 12.347 1.00 94.88 265 ASN A N 1
ATOM 2143 C CA . ASN A 1 265 ? -21.876 9.691 13.373 1.00 94.88 265 ASN A CA 1
ATOM 2144 C C . ASN A 1 265 ? -21.255 11.091 13.305 1.00 94.88 265 ASN A C 1
ATOM 2146 O O . ASN A 1 265 ? -20.380 11.451 14.093 1.00 94.88 265 ASN A O 1
ATOM 2150 N N . LYS A 1 266 ? -21.745 11.903 12.366 1.00 92.62 266 LYS A N 1
ATOM 2151 C CA . LYS A 1 266 ? -21.183 13.227 12.074 1.00 92.62 266 LYS A CA 1
ATOM 2152 C C . LYS A 1 266 ? -21.082 14.151 13.291 1.00 92.62 266 LYS A C 1
ATOM 2154 O O . LYS A 1 266 ? -20.037 14.757 13.490 1.00 92.62 266 LYS A O 1
ATOM 2159 N N . ASN A 1 267 ? -22.134 14.239 14.108 1.00 94.50 267 ASN A N 1
ATOM 2160 C CA . ASN A 1 267 ? -22.149 15.124 15.280 1.00 94.50 267 ASN A CA 1
ATOM 2161 C C . ASN A 1 267 ? -21.038 14.766 16.269 1.00 94.50 267 ASN A C 1
ATOM 2163 O O . ASN A 1 267 ? -20.431 15.632 16.895 1.00 94.50 267 ASN A O 1
ATOM 2167 N N . GLU A 1 268 ? -20.780 13.472 16.413 1.00 95.50 268 GLU A N 1
ATOM 2168 C CA . GLU A 1 268 ? -19.737 12.980 17.289 1.00 95.50 268 GLU A CA 1
ATOM 2169 C C . GLU A 1 268 ? -18.348 13.178 16.685 1.00 95.50 268 GLU A C 1
ATOM 2171 O O . GLU A 1 268 ? -17.441 13.620 17.387 1.00 95.50 268 GLU A O 1
ATOM 2176 N N . SER A 1 269 ? -18.197 12.952 15.378 1.00 96.50 269 SER A N 1
ATOM 2177 C CA . SER A 1 269 ? -16.968 13.290 14.662 1.00 96.50 269 SER A CA 1
ATOM 2178 C C . SER A 1 269 ? -16.620 14.777 14.804 1.00 96.50 269 SER A C 1
ATOM 2180 O O . SER A 1 269 ? -15.497 15.095 15.184 1.00 96.50 269 SER A O 1
ATOM 2182 N N . ASP A 1 270 ? -17.581 15.686 14.601 1.00 95.88 270 ASP A N 1
ATOM 2183 C CA . ASP A 1 270 ? -17.392 17.134 14.786 1.00 95.88 270 ASP A CA 1
ATOM 2184 C C . ASP A 1 270 ? -16.945 17.457 16.226 1.00 95.88 270 ASP A C 1
ATOM 2186 O O . ASP A 1 270 ? -15.995 18.215 16.445 1.00 95.88 270 ASP A O 1
ATOM 2190 N N . TYR A 1 271 ? -17.595 16.843 17.221 1.00 96.75 271 TYR A N 1
ATOM 2191 C CA . TYR A 1 271 ? -17.291 17.054 18.636 1.00 96.75 271 TYR A CA 1
ATOM 2192 C C . TYR A 1 271 ? -15.883 16.586 19.023 1.00 96.75 271 TYR A C 1
ATOM 2194 O O . TYR A 1 271 ? -15.141 17.341 19.656 1.00 96.75 271 TYR A O 1
ATOM 2202 N N . TYR A 1 272 ? -15.495 15.361 18.655 1.00 97.06 272 TYR A N 1
ATOM 2203 C CA . TYR A 1 272 ? -14.180 14.821 19.015 1.00 97.06 272 TYR A CA 1
ATOM 2204 C C . TYR A 1 272 ? -13.051 15.442 18.195 1.00 97.06 272 TYR A C 1
ATOM 2206 O O . TYR A 1 272 ? -11.993 15.711 18.757 1.00 97.06 272 TYR A O 1
ATOM 2214 N N . PHE A 1 273 ? -13.280 15.776 16.923 1.00 97.12 273 PHE A N 1
ATOM 2215 C CA . PHE A 1 273 ? -12.316 16.552 16.142 1.00 97.12 273 PHE A CA 1
ATOM 2216 C C . PHE A 1 273 ? -12.094 17.947 16.741 1.00 97.12 273 PHE A C 1
ATOM 2218 O O . PHE A 1 273 ? -10.962 18.419 16.807 1.00 97.12 273 PHE A O 1
ATOM 2225 N N . GLY A 1 274 ? -13.151 18.589 17.253 1.00 96.69 274 GLY A N 1
ATOM 2226 C CA . GLY A 1 274 ? -13.056 19.870 17.958 1.00 96.69 274 GLY A CA 1
ATOM 2227 C C . GLY A 1 274 ? -12.240 19.827 19.256 1.00 96.69 274 GLY A C 1
ATOM 2228 O O . GLY A 1 274 ? -11.740 20.869 19.676 1.00 96.69 274 GLY A O 1
ATOM 2229 N N . LYS A 1 275 ? -12.074 18.646 19.872 1.00 96.56 275 LYS A N 1
ATOM 2230 C CA . LYS A 1 275 ? -11.252 18.452 21.080 1.00 96.56 275 LYS A CA 1
ATOM 2231 C C . LYS A 1 275 ? -9.758 18.314 20.808 1.00 96.56 275 LYS A C 1
ATOM 2233 O O . LYS A 1 275 ? -8.982 18.463 21.747 1.00 96.56 275 LYS A O 1
ATOM 2238 N N . LEU A 1 276 ? -9.374 18.002 19.574 1.00 96.25 276 LEU A N 1
ATOM 2239 C CA . LEU A 1 276 ? -7.972 17.853 19.199 1.00 96.25 276 LEU A CA 1
ATOM 2240 C C . LEU A 1 276 ? -7.263 19.214 19.201 1.00 96.25 276 LEU A C 1
ATOM 2242 O O . LEU A 1 276 ? -7.858 20.245 18.864 1.00 96.25 276 LEU A O 1
ATOM 2246 N N . LEU A 1 277 ? -5.978 19.212 19.540 1.00 96.00 277 LEU A N 1
ATOM 2247 C CA . LEU A 1 277 ? -5.088 20.352 19.335 1.00 96.00 277 LEU A CA 1
ATOM 2248 C C . LEU A 1 277 ? -4.890 20.601 17.833 1.00 96.00 277 LEU A C 1
ATOM 2250 O O . LEU A 1 277 ? -5.051 19.700 17.013 1.00 96.00 277 LEU A O 1
ATOM 2254 N N . GLU A 1 278 ? -4.503 21.818 17.444 1.00 95.44 278 GLU A N 1
ATOM 2255 C CA . GLU A 1 278 ? -4.319 22.145 16.019 1.00 95.44 278 GLU A CA 1
ATOM 2256 C C . GLU A 1 278 ? -3.277 21.242 15.334 1.00 95.44 278 GLU A C 1
ATOM 2258 O O . GLU A 1 278 ? -3.510 20.767 14.226 1.00 95.44 278 GLU A O 1
ATOM 2263 N N . GLU A 1 279 ? -2.178 20.905 16.012 1.00 95.06 279 GLU A N 1
ATOM 2264 C CA . GLU A 1 279 ? -1.166 19.978 15.479 1.00 95.06 279 GLU A CA 1
ATOM 2265 C C . GLU A 1 279 ? -1.713 18.551 15.283 1.00 95.06 279 GLU A C 1
ATOM 2267 O O . GLU A 1 279 ? -1.411 17.883 14.286 1.00 95.06 279 GLU A O 1
ATOM 2272 N N . GLU A 1 280 ? -2.567 18.091 16.202 1.00 95.12 280 GLU A N 1
ATOM 2273 C CA . GLU A 1 280 ? -3.243 16.795 16.111 1.00 95.12 280 GLU A CA 1
ATOM 2274 C C . GLU A 1 280 ? -4.262 16.789 14.970 1.00 95.12 280 GLU A C 1
ATOM 2276 O O . GLU A 1 280 ? -4.327 15.815 14.222 1.00 95.12 280 GLU A O 1
ATOM 2281 N N . LYS A 1 281 ? -5.006 17.886 14.764 1.00 96.31 281 LYS A N 1
ATOM 2282 C CA . LYS A 1 281 ? -5.926 18.043 13.625 1.00 96.31 281 LYS A CA 1
ATOM 2283 C C . LYS A 1 281 ? -5.186 17.983 12.296 1.00 96.31 281 LYS A C 1
ATOM 2285 O O . LYS A 1 281 ? -5.616 17.260 11.398 1.00 96.31 281 LYS A O 1
ATOM 2290 N N . GLU A 1 282 ? -4.079 18.712 12.162 1.00 96.31 282 GLU A N 1
ATOM 2291 C CA . GLU A 1 282 ? -3.265 18.705 10.939 1.00 96.31 282 GLU A CA 1
ATOM 2292 C C . GLU A 1 282 ? -2.649 17.331 10.667 1.00 96.31 282 GLU A C 1
ATOM 2294 O O . GLU A 1 282 ? -2.533 16.909 9.515 1.00 96.31 282 GLU A O 1
ATO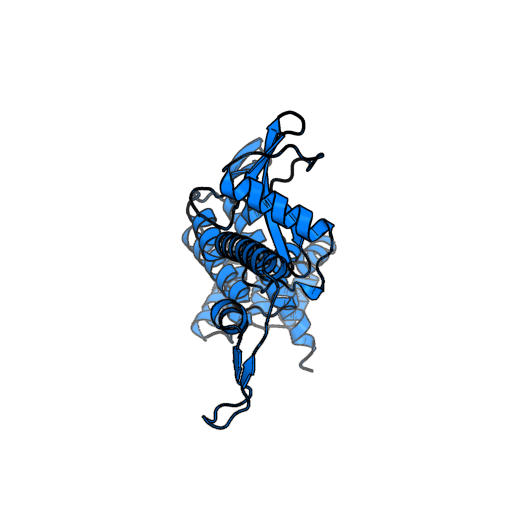M 2299 N N . THR A 1 283 ? -2.300 16.592 11.719 1.00 94.81 283 THR A N 1
ATOM 2300 C CA . THR A 1 283 ? -1.867 15.197 11.593 1.00 94.81 283 THR A CA 1
ATOM 2301 C C . THR A 1 283 ? -3.029 14.295 11.184 1.00 94.81 283 THR A C 1
ATOM 2303 O O . THR A 1 283 ? -2.895 13.511 10.245 1.00 94.81 283 THR A O 1
ATOM 2306 N N . PHE A 1 284 ? -4.195 14.452 11.812 1.00 95.88 284 PHE A N 1
ATOM 2307 C CA . PHE A 1 284 ? -5.372 13.629 11.556 1.00 95.88 284 PHE A CA 1
ATOM 2308 C C . PHE A 1 284 ? -5.879 13.755 10.117 1.00 95.88 284 PHE A C 1
ATOM 2310 O O . PHE A 1 284 ? -6.189 12.749 9.478 1.00 95.88 284 PHE A O 1
ATOM 2317 N N . LYS A 1 285 ? -5.885 14.976 9.566 1.00 96.12 285 LYS A N 1
ATOM 2318 C CA . LYS A 1 285 ? -6.253 15.254 8.165 1.00 96.12 285 LYS A CA 1
ATOM 2319 C C . LYS A 1 285 ? -5.387 14.507 7.147 1.00 96.12 285 LYS A C 1
ATOM 2321 O O . LYS A 1 285 ? -5.814 14.296 6.017 1.00 96.12 285 LYS A O 1
ATOM 2326 N N . LYS A 1 286 ? -4.169 14.094 7.520 1.00 95.50 286 LYS A N 1
ATOM 2327 C CA . LYS A 1 286 ? -3.289 13.304 6.642 1.00 95.50 286 LYS A CA 1
ATOM 2328 C C . LYS A 1 286 ? -3.690 11.833 6.583 1.00 95.50 286 LYS A C 1
ATOM 2330 O O . LYS A 1 286 ? -3.202 11.124 5.700 1.00 95.50 286 LYS A O 1
ATOM 2335 N N . PHE A 1 287 ? -4.528 11.345 7.500 1.00 97.06 287 PHE A N 1
ATOM 2336 C CA . PHE A 1 287 ? -4.988 9.964 7.472 1.00 97.06 287 PHE A CA 1
ATOM 2337 C C . PHE A 1 287 ? -6.119 9.781 6.454 1.00 97.06 287 PHE A C 1
ATOM 2339 O O . PHE A 1 287 ? -7.058 10.571 6.425 1.00 97.06 287 PHE A O 1
ATOM 2346 N N . PRO A 1 288 ? -6.103 8.694 5.663 1.00 97.31 288 PRO A N 1
ATOM 2347 C CA . PRO A 1 288 ? -7.140 8.423 4.671 1.00 97.31 288 PRO A CA 1
ATOM 2348 C C . PRO A 1 288 ? -8.543 8.288 5.282 1.00 97.31 288 PRO A C 1
ATOM 2350 O O . PRO A 1 288 ? -9.530 8.525 4.594 1.00 97.31 288 PRO A O 1
ATOM 2353 N N . ILE A 1 289 ? -8.677 7.944 6.565 1.00 97.50 289 ILE A N 1
ATOM 2354 C CA . ILE A 1 289 ? -9.984 7.899 7.237 1.00 97.50 289 ILE A CA 1
ATOM 2355 C C . ILE A 1 289 ? -10.690 9.265 7.227 1.00 97.50 289 ILE A C 1
ATOM 2357 O O . ILE A 1 289 ? -11.914 9.310 7.153 1.00 97.50 289 ILE A O 1
ATOM 2361 N N . TYR A 1 290 ? -9.938 10.373 7.206 1.00 96.88 290 TYR A N 1
ATOM 2362 C CA . TYR A 1 290 ? -10.491 11.723 7.104 1.00 96.88 290 TYR A CA 1
ATOM 2363 C C . TYR A 1 290 ? -11.281 11.927 5.803 1.00 96.88 290 TYR A C 1
ATOM 2365 O O . TYR A 1 290 ? -12.355 12.523 5.830 1.00 96.88 290 TYR A O 1
ATOM 2373 N N . ASN A 1 291 ? -10.834 11.332 4.690 1.00 95.00 291 ASN A N 1
ATOM 2374 C CA . ASN A 1 291 ? -11.538 11.406 3.406 1.00 95.00 291 ASN A CA 1
ATOM 2375 C C . ASN A 1 291 ? -12.948 10.799 3.485 1.00 95.00 291 ASN A C 1
ATOM 2377 O O . ASN A 1 291 ? -13.846 11.225 2.765 1.00 95.00 291 ASN A O 1
ATOM 2381 N N . LEU A 1 292 ? -13.168 9.792 4.339 1.00 94.38 292 LEU A N 1
ATOM 2382 C CA . LEU A 1 292 ? -14.500 9.201 4.525 1.00 94.38 292 LEU A CA 1
ATOM 2383 C C . LEU A 1 292 ? -15.459 10.184 5.197 1.00 94.38 292 LEU A C 1
ATOM 2385 O O . LEU A 1 292 ? -16.651 10.193 4.903 1.00 94.38 292 LEU A O 1
ATOM 2389 N N . TRP A 1 293 ? -14.925 11.031 6.074 1.00 93.81 293 TRP A N 1
ATOM 2390 C CA . TRP A 1 293 ? -15.692 12.069 6.736 1.00 93.81 293 TRP A CA 1
ATOM 2391 C C . TRP A 1 293 ? -15.925 13.276 5.828 1.00 93.81 293 TRP A C 1
ATOM 2393 O O . TRP A 1 293 ? -17.056 13.745 5.734 1.00 93.81 293 TRP A O 1
ATOM 2403 N N . GLU A 1 294 ? -14.908 13.737 5.097 1.00 86.12 294 GLU A N 1
ATOM 2404 C CA . GLU A 1 294 ? -15.046 14.860 4.162 1.00 86.12 294 GLU A CA 1
ATOM 2405 C C . GLU A 1 294 ? -16.057 14.548 3.050 1.00 86.12 294 GLU A C 1
ATOM 2407 O O . GLU A 1 294 ? -16.988 15.316 2.835 1.00 86.12 294 GLU A O 1
ATOM 2412 N N . ASN A 1 295 ? -15.982 13.363 2.435 1.00 72.44 295 ASN A N 1
ATOM 2413 C CA . ASN A 1 295 ? -16.932 12.958 1.391 1.00 72.44 295 ASN A CA 1
ATOM 2414 C C . ASN A 1 295 ? -18.364 12.730 1.920 1.00 72.44 295 ASN A C 1
ATOM 2416 O O . ASN A 1 295 ? -19.313 12.683 1.140 1.00 72.44 295 ASN A O 1
ATOM 2420 N N . SER A 1 296 ? -18.558 12.613 3.240 1.00 59.12 296 SER A N 1
ATOM 2421 C CA . SER A 1 296 ? -19.901 12.598 3.844 1.00 59.12 296 SER A CA 1
ATOM 2422 C C . SER A 1 296 ? -20.563 13.988 3.863 1.00 59.12 296 SER A C 1
ATOM 2424 O O . SER A 1 296 ? -21.762 14.099 4.125 1.00 59.12 296 SER A O 1
ATOM 2426 N N . LEU A 1 297 ? -19.804 15.058 3.576 1.00 42.53 297 LEU A N 1
ATOM 2427 C CA . LEU A 1 297 ? -20.304 16.432 3.469 1.00 42.53 297 LEU A CA 1
ATOM 2428 C C . LEU A 1 297 ? -20.993 16.721 2.127 1.00 42.53 297 LEU A C 1
ATOM 2430 O O . LEU A 1 297 ? -21.804 17.646 2.081 1.00 42.53 297 LEU A O 1
ATOM 2434 N N . ASP A 1 298 ? -20.741 15.909 1.096 1.00 34.81 298 ASP A N 1
ATOM 2435 C CA . ASP A 1 298 ? -21.294 16.079 -0.258 1.00 34.81 298 ASP A CA 1
ATOM 2436 C C . ASP A 1 298 ? -22.687 15.446 -0.448 1.00 34.81 298 ASP A C 1
ATOM 2438 O O . ASP A 1 298 ? -23.303 15.589 -1.502 1.00 34.81 298 ASP A O 1
ATOM 2442 N N . PHE A 1 299 ? -23.231 14.785 0.580 1.00 32.22 299 PHE A N 1
ATOM 2443 C CA . PHE A 1 299 ? -24.610 14.276 0.601 1.00 32.22 299 PHE A CA 1
ATOM 2444 C C . PHE A 1 299 ? -25.567 15.222 1.351 1.00 32.22 299 PHE A C 1
ATOM 2446 O O . PHE A 1 299 ? -26.319 14.789 2.230 1.00 32.22 299 PHE A O 1
ATOM 2453 N N . LYS A 1 300 ? -25.529 16.519 1.024 1.00 30.67 300 LYS A N 1
ATOM 2454 C CA . LYS A 1 300 ? -26.549 17.500 1.431 1.00 30.67 300 LYS A CA 1
ATOM 2455 C C . LYS A 1 300 ? -27.371 17.982 0.246 1.00 30.67 300 LYS A C 1
ATOM 2457 O O . LYS A 1 300 ? -26.760 18.346 -0.779 1.00 30.67 300 LYS A O 1
#

Foldseek 3Di:
DVVCCLPVQWDFDDDDPPTDIDHDDDDPVRSVVSVVVVVLVVLLVVLCVLLQQPDDADPVQFDPVLVVVSVVSSVCVVPVDKDQAPDPDPQQWDWDDRGQAIGIWGWDDPDDSIIRTDSLQRALVRFDWDWDQDPVRDTFIAGSLLPDALVCLQHHRRHNLVSSLSNLLVGDDDPVRLVSLLNSLQRLLSNCVPPVPVVSLVSSLSSLVSSCVVPVLPLSSVLSNLLSVVSVHQDDPVNLVVLVVNCVVDDALLSVLSSCLSNVVLVSVVVSLVVDDPVVNVVSCSGSSVVSNVVSVVPD

Secondary structure (DSSP, 8-state):
-HHHHHHHSEEE-SSSTTS-EEE----HHHHHHHHHHHHHHHHHHHHHHHTT--SPP-GGG--HHHHHHHHHHHHHHHHT-EEE-S--TT-SEEEEEETTEEEEEEEEEEETTEEEEE-TTT-TTS-PEEEEE-TT--EEEEEGGGG--HHHHHH-S---HHHHHHHHHTSPP-HHHHHHHHHHHHHHHHHHHHH--HHHHHHHHHHHHHHHHH-TT-HHHHHHHHHHHHHHSPPPHHHHHHHHHHHHT--SHHHHHHHHHHTT-HHHHHHHHHHS-HHHHHHHTTSHHHHHHHGGGG--

Radius of gyration: 25.36 Å; chains: 1; bounding box: 59×39×76 Å

Organism: NCBI:txid1076179